Protein AF-0000000084520644 (afdb_homodimer)

Organism: Aneurinibacillus migulanus (NCBI:txid47500)

Nearest PDB structures (foldseek):
  2xi8-assembly1_A  TM=9.518E-01  e=5.471E-02  Enterococcus faecalis
  2xj3-assembly1_A  TM=9.508E-01  e=7.937E-02  Enterococcus faecalis
  3omt-assembly1_B  TM=8.239E-01  e=6.193E-02  Cytophaga hutchinsonii ATCC 33406
  3bs3-assembly1_A-2  TM=8.514E-01  e=8.445E-02  Bacteroides fragilis NCTC 9343
  2xj3-assembly1_B  TM=9.145E-01  e=3.515E-01  Enterococcus faecalis

Radius of gyration: 23.04 Å; Cα contacts (8 Å, |Δi|>4): 247; chains: 2; bounding box: 56×56×57 Å

pLDDT: mean 87.94, std 14.17, range [23.36, 98.38]

InterPro domains:
  IPR001387 Cro/C1-type, helix-turn-helix domain [PS50943] (25-67)
  IPR010982 Lambda repressor-like, DNA-binding domain superfamily [G3DSA:1.10.260.40] (12-123)
  IPR010982 Lambda repressor-like, DNA-binding domain superfamily [SSF47413] (13-70)

Secondary structure (DSSP, 8-state):
--------PPBHHHHHHHHTT--HHHHHHHHT--HHHHHHHHTTSSPPPHHHHHHHHHHHT--HHHHB-TTSPBPB--HHHHHHHHHHHHHHHHHTT-S--HHHHHHHHHHHHHHHHHHHHHHHHHHHTT--HHHHHHHHHHHHHHHHHHHHHHH-/--------PPBHHHHHHHHTT--HHHHHHHHT--HHHHHHHHTTSSPPPHHHHHHHHHHHT--HHHHB-TTSPBPB--HHHHHHHHHHHHHHHHHTT-S--HHHHHHHHHHHHHHHHHHHHHHHHHHHTT--HHHHHHHHHHHHHHHHHHHHHHH-

Foldseek 3Di:
DPCPVPPPFWFPLRVLCVVVVHDLCRVCVVLVHDSVRSVCLRVQVDADDPVVLVVVCVVSVHDSPLAADPRRRGGGDDLLSVLVSVLVVLVVVVVVPDPDNVVSVVVNVVSVVVNVVVVVVVVVVVVCVVVDPVVVVVVVVVVVVVVVVVVVVVVD/DPCPVPPPFWFPLRVLCVVVVHDLCRVCVVLVHDSVRSVCLRVQVDADDPVVLVVVCVVSVHDSPLAADPRRRGGGDDLLSVLVSVLVVLVVVVVVPDPDNVVSVVVNVVSVVVNVVVVVVVVVVVVCVVVDPVVVVVVVVVVVVVVVVVVVVVVD

Sequence (312 aa):
MSDQNILNSKTTLEYLVLVNERSYSAIGRELNITPQQFSDWIKKRRPIPQERLKTLSDYFDIDESYLVDENNFTKNLDPINKIDIQMLLIKKKINEGVEETEPYLEHIQKLQKEKAKQIRIGRLASILHHDDEEIDRGIDLFLTEMEQLIRGKRNDMSDQNILNSKTTLEYLVLVNERSYSAIGRELNITPQQFSDWIKKRRPIPQERLKTLSDYFDIDESYLVDENNFTKNLDPINKIDIQMLLIKKKINEGVEETEPYLEHIQKLQKEKAKQIRIGRLASILHHDDEEIDRGIDLFLTEMEQLIRGKRND

Solvent-accessible surface area (backbone atoms only — not comparable to full-atom values): 17550 Å² total; per-residue (Å²): 134,84,79,74,75,66,75,63,64,56,25,30,55,48,48,54,38,56,75,65,74,45,51,69,59,56,50,15,64,73,68,76,39,52,50,66,57,52,50,30,30,54,69,56,72,39,59,53,51,70,73,54,42,53,53,48,20,63,72,71,68,46,62,56,77,69,36,29,48,99,75,28,27,52,23,69,55,42,75,60,59,49,46,51,52,52,44,54,53,50,53,51,47,49,72,75,62,51,89,70,51,61,68,54,54,51,48,44,50,52,45,49,54,51,41,52,49,50,50,53,51,50,50,51,53,58,59,58,67,68,69,47,68,67,59,51,52,52,48,52,53,50,52,52,52,51,53,51,52,53,54,52,59,71,76,100,133,86,76,75,74,66,74,63,63,58,25,30,54,48,48,53,38,56,76,64,72,44,53,70,60,55,50,14,64,74,67,75,39,54,53,66,58,51,50,31,32,54,68,56,73,39,59,53,50,71,73,54,43,52,53,48,21,62,72,70,67,46,62,56,77,69,37,31,47,98,75,30,27,53,23,69,54,42,75,60,58,49,47,52,52,52,43,52,54,51,51,50,48,50,73,73,64,51,90,71,51,62,68,55,52,50,50,43,49,53,45,50,53,50,42,52,50,50,49,54,51,50,52,50,53,59,58,57,68,68,68,46,66,68,57,50,51,52,48,52,53,49,51,52,52,52,55,50,53,54,55,52,59,71,74,100

Structure (mmCIF, N/CA/C/O backbone):
data_AF-0000000084520644-model_v1
#
loop_
_entity.id
_entity.type
_entity.pdbx_description
1 polymer 'HTH cro/C1-type domain-containing protein'
#
loop_
_atom_site.group_PDB
_atom_site.id
_atom_site.type_symbol
_atom_site.label_atom_id
_atom_site.label_alt_id
_atom_site.label_comp_id
_atom_site.label_asym_id
_atom_site.label_entity_id
_atom_site.label_seq_id
_atom_site.pdbx_PDB_ins_code
_atom_site.Cartn_x
_atom_site.Cartn_y
_atom_site.Cartn_z
_atom_site.occupancy
_atom_site.B_iso_or_equiv
_atom_site.auth_seq_id
_atom_site.auth_comp_id
_atom_site.auth_asym_id
_atom_site.auth_atom_id
_atom_site.pdbx_PDB_model_num
ATOM 1 N N . MET A 1 1 ? 10.914 -0.127 -23.75 1 23.36 1 MET A N 1
ATOM 2 C CA . MET A 1 1 ? 10.117 0.857 -23.016 1 23.36 1 MET A CA 1
ATOM 3 C C . MET A 1 1 ? 9.438 0.222 -21.812 1 23.36 1 MET A C 1
ATOM 5 O O . MET A 1 1 ? 8.523 -0.588 -21.969 1 23.36 1 MET A O 1
ATOM 9 N N . SER A 1 2 ? 10.219 -0.442 -20.781 1 28.02 2 SER A N 1
ATOM 10 C CA . SER A 1 2 ? 10.047 -1.373 -19.672 1 28.02 2 SER A CA 1
ATOM 11 C C . SER A 1 2 ? 8.906 -0.938 -18.766 1 28.02 2 SER A C 1
ATOM 13 O O . SER A 1 2 ? 8.812 0.233 -18.391 1 28.02 2 SER A O 1
ATOM 15 N N . ASP A 1 3 ? 7.719 -1.587 -18.875 1 28.25 3 ASP A N 1
ATOM 16 C CA . ASP A 1 3 ? 6.332 -1.649 -18.438 1 28.25 3 ASP A CA 1
ATOM 17 C C . ASP A 1 3 ? 6.238 -1.535 -16.906 1 28.25 3 ASP A C 1
ATOM 19 O O . ASP A 1 3 ? 6.188 -2.547 -16.203 1 28.25 3 ASP A O 1
ATOM 23 N N . GLN A 1 4 ? 7.223 -0.799 -16.312 1 31.14 4 GLN A N 1
ATOM 24 C CA . GLN A 1 4 ? 7.078 -0.516 -14.883 1 31.14 4 GLN A CA 1
ATOM 25 C C . GLN A 1 4 ? 5.652 -0.088 -14.547 1 31.14 4 GLN A C 1
ATOM 27 O O . GLN A 1 4 ? 5.262 1.054 -14.805 1 31.14 4 GLN A O 1
ATOM 32 N N . ASN A 1 5 ? 4.609 -0.766 -14.984 1 33.56 5 ASN A N 1
ATOM 33 C CA . ASN A 1 5 ? 3.176 -0.688 -14.719 1 33.56 5 ASN A CA 1
ATOM 34 C C . ASN A 1 5 ? 2.895 -0.351 -13.258 1 33.56 5 ASN A C 1
ATOM 36 O O . ASN A 1 5 ? 2.971 -1.222 -12.391 1 33.56 5 ASN A O 1
ATOM 40 N N . ILE A 1 6 ? 3.449 0.78 -12.766 1 37.56 6 ILE A N 1
ATOM 41 C CA . ILE A 1 6 ? 3.377 1.341 -11.422 1 37.56 6 ILE A CA 1
ATOM 42 C C . ILE A 1 6 ? 1.94 1.269 -10.906 1 37.56 6 ILE A C 1
ATOM 44 O O . ILE A 1 6 ? 1.011 1.719 -11.578 1 37.56 6 ILE A O 1
ATOM 48 N N . LEU A 1 7 ? 1.61 0.297 -10.219 1 45.34 7 LEU A N 1
ATOM 49 C CA . LEU A 1 7 ? 0.399 0.238 -9.406 1 45.34 7 LEU A CA 1
ATOM 50 C C . LEU A 1 7 ? -0.012 1.632 -8.945 1 45.34 7 LEU A C 1
ATOM 52 O O . LEU A 1 7 ? 0.798 2.363 -8.375 1 45.34 7 LEU A O 1
ATOM 56 N N . ASN A 1 8 ? -0.917 2.279 -9.672 1 54.09 8 ASN A N 1
ATOM 57 C CA . ASN A 1 8 ? -1.343 3.67 -9.57 1 54.09 8 ASN A CA 1
ATOM 58 C C . ASN A 1 8 ? -1.593 4.07 -8.117 1 54.09 8 ASN A C 1
ATOM 60 O O . ASN A 1 8 ? -2.613 3.701 -7.535 1 54.09 8 ASN A O 1
ATOM 64 N N . SER A 1 9 ? -0.552 4.047 -7.324 1 70.25 9 SER A N 1
ATOM 65 C CA . SER A 1 9 ? -0.691 4.668 -6.012 1 70.25 9 SER A CA 1
ATOM 66 C C . SER A 1 9 ? -0.946 6.164 -6.133 1 70.25 9 SER A C 1
ATOM 68 O O . SER A 1 9 ? -0.54 6.793 -7.113 1 70.25 9 SER A O 1
ATOM 70 N N . LYS A 1 10 ? -1.808 6.609 -5.402 1 84.19 10 LYS A N 1
ATOM 71 C CA . LYS A 1 10 ? -2.105 8.039 -5.383 1 84.19 10 LYS A CA 1
ATOM 72 C C . LYS A 1 10 ? -0.863 8.859 -5.039 1 84.19 10 LYS A C 1
ATOM 74 O O . LYS A 1 10 ? -0.002 8.398 -4.285 1 84.19 10 LYS A O 1
ATOM 79 N N . THR A 1 11 ? -0.792 9.977 -5.703 1 91.88 11 THR A N 1
ATOM 80 C CA . THR A 1 11 ? 0.286 10.898 -5.375 1 91.88 11 THR A CA 1
ATOM 81 C C . THR A 1 11 ? -0.126 11.828 -4.234 1 91.88 11 THR A C 1
ATOM 83 O O . THR A 1 11 ? -1.312 11.938 -3.916 1 91.88 11 THR A O 1
ATOM 86 N N . THR A 1 12 ? 0.844 12.406 -3.643 1 93.12 12 THR A N 1
ATOM 87 C CA . THR A 1 12 ? 0.575 13.359 -2.57 1 93.12 12 THR A CA 1
ATOM 88 C C . THR A 1 12 ? -0.27 14.523 -3.078 1 93.12 12 THR A C 1
ATOM 90 O O . THR A 1 12 ? -1.212 14.945 -2.408 1 93.12 12 THR A O 1
ATOM 93 N N . LEU A 1 13 ? 0.071 14.961 -4.242 1 91.62 13 LEU A N 1
ATOM 94 C CA . LEU A 1 13 ? -0.672 16.078 -4.812 1 91.62 13 LEU A CA 1
ATOM 95 C C . LEU A 1 13 ? -2.123 15.695 -5.074 1 91.62 13 LEU A C 1
ATOM 97 O O . LEU A 1 13 ? -3.039 16.469 -4.801 1 91.62 13 LEU A O 1
ATOM 101 N N . GLU A 1 14 ? -2.305 14.578 -5.535 1 89.69 14 GLU A N 1
ATOM 102 C CA . GLU A 1 14 ? -3.654 14.07 -5.762 1 89.69 14 GLU A CA 1
ATOM 103 C C . GLU A 1 14 ? -4.445 14.008 -4.457 1 89.69 14 GLU A C 1
ATOM 105 O O . GLU A 1 14 ? -5.617 14.391 -4.414 1 89.69 14 GLU A O 1
ATOM 110 N N . TYR A 1 15 ? -3.828 13.516 -3.52 1 90.88 15 TYR A N 1
ATOM 111 C CA . TYR A 1 15 ? -4.449 13.406 -2.205 1 90.88 15 TYR A CA 1
ATOM 112 C C . TYR A 1 15 ? -4.855 14.781 -1.675 1 90.88 15 TYR A C 1
ATOM 114 O O . TYR A 1 15 ? -5.961 14.945 -1.154 1 90.88 15 TYR A O 1
ATOM 122 N N . LEU A 1 16 ? -4 15.695 -1.801 1 89.75 16 LEU A N 1
ATOM 123 C CA . LEU A 1 16 ? -4.262 17.047 -1.321 1 89.75 16 LEU A CA 1
ATOM 124 C C . LEU A 1 16 ? -5.457 17.656 -2.043 1 89.75 16 LEU A C 1
ATOM 126 O O . LEU A 1 16 ? -6.266 18.359 -1.431 1 89.75 16 LEU A O 1
ATOM 130 N N . VAL A 1 17 ? -5.559 17.391 -3.299 1 86.25 17 VAL A N 1
ATOM 131 C CA . VAL A 1 17 ? -6.68 17.906 -4.082 1 86.25 17 VAL A CA 1
ATOM 132 C C . VAL A 1 17 ? -7.98 17.281 -3.586 1 86.25 17 VAL A C 1
ATOM 134 O O . VAL A 1 17 ? -8.969 17.984 -3.369 1 86.25 17 VAL A O 1
ATOM 137 N N . LEU A 1 18 ? -7.902 16.062 -3.324 1 84.31 18 LEU A N 1
ATOM 138 C CA . LEU A 1 18 ? -9.086 15.32 -2.902 1 84.31 18 LEU A CA 1
ATOM 139 C C . LEU A 1 18 ? -9.555 15.789 -1.528 1 84.31 18 LEU A C 1
ATOM 141 O O . LEU A 1 18 ? -10.758 15.992 -1.314 1 84.31 18 LEU A O 1
ATOM 145 N N . VAL A 1 19 ? -8.695 15.922 -0.625 1 84.69 19 VAL A N 1
ATOM 146 C CA . VAL A 1 19 ? -9.047 16.25 0.752 1 84.69 19 VAL A CA 1
ATOM 147 C C . VAL A 1 19 ? -9.547 17.688 0.83 1 84.69 19 VAL A C 1
ATOM 149 O O . VAL A 1 19 ? -10.281 18.047 1.748 1 84.69 19 VAL A O 1
ATOM 152 N N . ASN A 1 20 ? -9.125 18.516 -0.031 1 78.44 20 ASN A N 1
ATOM 153 C CA . ASN A 1 20 ? -9.57 19.906 -0.04 1 78.44 20 ASN A CA 1
ATOM 154 C C . ASN A 1 20 ? -10.875 20.078 -0.819 1 78.44 20 ASN A C 1
ATOM 156 O O . ASN A 1 20 ? -11.375 21.188 -0.968 1 78.44 20 ASN A O 1
ATOM 160 N N . GLU A 1 21 ? -11.406 18.953 -1.232 1 72.19 21 GLU A N 1
ATOM 161 C CA . GLU A 1 21 ? -12.695 18.906 -1.921 1 72.19 21 GLU A CA 1
ATOM 162 C C . GLU A 1 21 ? -12.711 19.859 -3.111 1 72.19 21 GLU A C 1
ATOM 164 O O . GLU A 1 21 ? -13.68 20.609 -3.303 1 72.19 21 GLU A O 1
ATOM 169 N N . ARG A 1 22 ? -11.641 20.094 -3.688 1 71.75 22 ARG A N 1
ATOM 170 C CA . ARG A 1 22 ? -11.562 20.938 -4.875 1 71.75 22 ARG A CA 1
ATOM 171 C C . ARG A 1 22 ? -11.25 20.109 -6.117 1 71.75 22 ARG A C 1
ATOM 173 O O . ARG A 1 22 ? -10.703 19 -6.016 1 71.75 22 ARG A O 1
ATOM 180 N N . SER A 1 23 ? -11.82 20.562 -7.199 1 71.94 23 SER A N 1
ATOM 181 C CA . SER A 1 23 ? -11.477 19.938 -8.469 1 71.94 23 SER A CA 1
ATOM 182 C C . SER A 1 23 ? -10.125 20.406 -8.977 1 71.94 23 SER A C 1
ATOM 184 O O . SER A 1 23 ? -9.609 21.438 -8.539 1 71.94 23 SER A O 1
ATOM 186 N N . TYR A 1 24 ? -9.492 19.531 -9.789 1 71.88 24 TYR A N 1
ATOM 187 C CA . TYR A 1 24 ? -8.258 19.922 -10.469 1 71.88 24 TYR A CA 1
ATOM 188 C C . TYR A 1 24 ? -8.398 21.281 -11.125 1 71.88 24 TYR A C 1
ATOM 190 O O . TYR A 1 24 ? -7.52 22.141 -10.984 1 71.88 24 TYR A O 1
ATOM 198 N N . SER A 1 25 ? -9.523 21.406 -11.773 1 75.5 25 SER A N 1
ATOM 199 C CA . SER A 1 25 ? -9.781 22.625 -12.531 1 75.5 25 SER A CA 1
ATOM 200 C C . SER A 1 25 ? -9.922 23.828 -11.602 1 75.5 25 SER A C 1
ATOM 202 O O . SER A 1 25 ? -9.43 24.922 -11.906 1 75.5 25 SER A O 1
ATOM 204 N N . ALA A 1 26 ? -10.508 23.641 -10.516 1 80.5 26 ALA A N 1
ATOM 205 C CA . ALA A 1 26 ? -10.727 24.734 -9.562 1 80.5 26 ALA A CA 1
ATOM 206 C C . ALA A 1 26 ? -9.398 25.219 -8.984 1 80.5 26 ALA A C 1
ATOM 208 O O . ALA A 1 26 ? -9.164 26.422 -8.883 1 80.5 26 ALA A O 1
ATOM 209 N N . ILE A 1 27 ? -8.594 24.312 -8.711 1 79.62 27 ILE A N 1
ATOM 210 C CA . ILE A 1 27 ? -7.297 24.656 -8.133 1 79.62 27 ILE A CA 1
ATOM 211 C C . ILE A 1 27 ? -6.434 25.344 -9.188 1 79.62 27 ILE A C 1
ATOM 213 O O . ILE A 1 27 ? -5.758 26.344 -8.891 1 79.62 27 ILE A O 1
ATOM 217 N N . GLY A 1 28 ? -6.52 24.766 -10.336 1 77.75 28 GLY A N 1
ATOM 218 C CA . GLY A 1 28 ? -5.781 25.375 -11.43 1 77.75 28 GLY A CA 1
ATOM 219 C C . GLY A 1 28 ? -6.129 26.844 -11.641 1 77.75 28 GLY A C 1
ATOM 220 O O . GLY A 1 28 ? -5.242 27.688 -11.789 1 77.75 28 GLY A O 1
ATOM 221 N N . ARG A 1 29 ? -7.371 27.188 -11.633 1 80.5 29 ARG A N 1
ATOM 222 C CA . ARG A 1 29 ? -7.844 28.547 -11.844 1 80.5 29 ARG A CA 1
ATOM 223 C C . ARG A 1 29 ? -7.391 29.469 -10.711 1 80.5 29 ARG A C 1
ATOM 225 O O . ARG A 1 29 ? -6.93 30.578 -10.961 1 80.5 29 ARG A O 1
ATOM 232 N N . GLU A 1 30 ? -7.422 28.906 -9.594 1 82.25 30 GLU A N 1
ATOM 233 C CA . GLU A 1 30 ? -7.078 29.703 -8.422 1 82.25 30 GLU A CA 1
ATOM 234 C C . GLU A 1 30 ? -5.586 30.031 -8.391 1 82.25 30 GLU A C 1
ATOM 236 O O . GLU A 1 30 ? -5.188 31.125 -7.973 1 82.25 30 GLU A O 1
ATOM 241 N N . LEU A 1 31 ? -4.812 29.125 -8.898 1 85.5 31 LEU A N 1
ATOM 242 C CA . LEU A 1 31 ? -3.365 29.281 -8.812 1 85.5 31 LEU A CA 1
ATOM 243 C C . LEU A 1 31 ? -2.779 29.703 -10.156 1 85.5 31 LEU A C 1
ATOM 245 O O . LEU A 1 31 ? -1.564 29.859 -10.289 1 85.5 31 LEU A O 1
ATOM 249 N N . ASN A 1 32 ? -3.6 29.922 -11.133 1 87.19 32 ASN A N 1
ATOM 250 C CA . ASN A 1 32 ? -3.174 30.297 -12.477 1 87.19 32 ASN A CA 1
ATOM 251 C C . ASN A 1 32 ? -2.299 29.219 -13.102 1 87.19 32 ASN A C 1
ATOM 253 O O . ASN A 1 32 ? -1.228 29.516 -13.641 1 87.19 32 ASN A O 1
ATOM 257 N N . ILE A 1 33 ? -2.725 28.031 -12.828 1 86.62 33 ILE A N 1
ATOM 258 C CA . ILE A 1 33 ? -2.113 26.828 -13.406 1 86.62 33 ILE A CA 1
ATOM 259 C C . ILE A 1 33 ? -3.111 26.141 -14.336 1 86.62 33 ILE A C 1
ATOM 261 O O . ILE A 1 33 ? -4.293 26.016 -14.008 1 86.62 33 ILE A O 1
ATOM 265 N N . THR A 1 34 ? -2.631 25.812 -15.531 1 86.81 34 THR A N 1
ATOM 266 C CA . THR A 1 34 ? -3.533 25.125 -16.453 1 86.81 34 THR A CA 1
ATOM 267 C C . THR A 1 34 ? -3.855 23.719 -15.961 1 86.81 34 THR A C 1
ATOM 269 O O . THR A 1 34 ? -3.004 23.062 -15.359 1 86.81 34 THR A O 1
ATOM 272 N N . PRO A 1 35 ? -5.051 23.328 -16.234 1 84.69 35 PRO A N 1
ATOM 273 C CA . PRO A 1 35 ? -5.426 21.969 -15.867 1 84.69 35 PRO A CA 1
ATOM 274 C C . PRO A 1 35 ? -4.469 20.922 -16.438 1 84.69 35 PRO A C 1
ATOM 276 O O . PRO A 1 35 ? -4.176 19.922 -15.766 1 84.69 35 PRO A O 1
ATOM 279 N N . GLN A 1 36 ? -3.979 21.156 -17.562 1 88.62 36 GLN A N 1
ATOM 280 C CA . GLN A 1 36 ? -3.047 20.203 -18.172 1 88.62 36 GLN A CA 1
ATOM 281 C C . GLN A 1 36 ? -1.748 20.125 -17.375 1 88.62 36 GLN A C 1
ATOM 283 O O . GLN A 1 36 ? -1.239 19.031 -17.125 1 88.62 36 GLN A O 1
ATOM 288 N N . GLN A 1 37 ? -1.247 21.219 -16.984 1 89.88 37 GLN A N 1
ATOM 289 C CA . GLN A 1 37 ? -0.015 21.25 -16.203 1 89.88 37 GLN A CA 1
ATOM 290 C C . GLN A 1 37 ? -0.192 20.531 -14.867 1 89.88 37 GLN A C 1
ATOM 292 O O . GLN A 1 37 ? 0.661 19.734 -14.469 1 89.88 37 GLN A O 1
ATOM 297 N N . PHE A 1 38 ? -1.284 20.891 -14.336 1 89.06 38 PHE A N 1
ATOM 298 C CA . PHE A 1 38 ? -1.57 20.281 -13.039 1 89.06 38 PHE A CA 1
ATOM 299 C C . PHE A 1 38 ? -1.71 18.781 -13.164 1 89.06 38 PHE A C 1
ATOM 301 O O . PHE A 1 38 ? -1.191 18.031 -12.336 1 89.06 38 PHE A O 1
ATOM 308 N N . SER A 1 39 ? -2.424 18.391 -14.141 1 88.06 39 SER A N 1
ATOM 309 C CA . SER A 1 39 ? -2.57 16.969 -14.414 1 88.06 39 SER A CA 1
ATOM 310 C C . SER A 1 39 ? -1.215 16.312 -14.656 1 88.06 39 SER A C 1
ATOM 312 O O . SER A 1 39 ? -0.954 15.211 -14.156 1 88.06 39 SER A O 1
ATOM 314 N N . ASP A 1 40 ? -0.329 16.984 -15.328 1 92.31 40 ASP A N 1
ATOM 315 C CA . ASP A 1 40 ? 1.004 16.453 -15.609 1 92.31 40 ASP A CA 1
ATOM 316 C C . ASP A 1 40 ? 1.807 16.266 -14.328 1 92.31 40 ASP A C 1
ATOM 318 O O . ASP A 1 40 ? 2.586 15.32 -14.203 1 92.31 40 ASP A O 1
ATOM 322 N N . TRP A 1 41 ? 1.655 17.172 -13.414 1 93.19 41 TRP A N 1
ATOM 323 C CA . TRP A 1 41 ? 2.363 17.062 -12.148 1 93.19 41 TRP A CA 1
ATOM 324 C C . TRP A 1 41 ? 1.858 15.875 -11.344 1 93.19 41 TRP A C 1
ATOM 326 O O . TRP A 1 41 ? 2.654 15.086 -10.82 1 93.19 41 TRP A O 1
ATOM 336 N N . ILE A 1 42 ? 0.515 15.734 -11.328 1 89.94 42 ILE A N 1
ATOM 337 C CA . ILE A 1 42 ? -0.138 14.688 -10.547 1 89.94 42 ILE A CA 1
ATOM 338 C C . ILE A 1 42 ? 0.242 13.312 -11.102 1 89.94 42 ILE A C 1
ATOM 340 O O . ILE A 1 42 ? 0.496 12.383 -10.336 1 89.94 42 ILE A O 1
ATOM 344 N N . LYS A 1 43 ? 0.364 13.258 -12.352 1 89.88 43 LYS A N 1
ATOM 345 C CA . LYS A 1 43 ? 0.67 11.992 -13.023 1 89.88 43 LYS A CA 1
ATOM 346 C C . LYS A 1 43 ? 2.178 11.789 -13.148 1 89.88 43 LYS A C 1
ATOM 348 O O . LYS A 1 43 ? 2.629 10.852 -13.812 1 89.88 43 LYS A O 1
ATOM 353 N N . LYS A 1 44 ? 2.918 12.625 -12.648 1 93.44 44 LYS A N 1
ATOM 354 C CA . LYS A 1 44 ? 4.375 12.57 -12.609 1 93.44 44 LYS A CA 1
ATOM 355 C C . LYS A 1 44 ? 4.969 12.602 -14.016 1 93.44 44 LYS A C 1
ATOM 357 O O . LYS A 1 44 ? 5.945 11.914 -14.297 1 93.44 44 LYS A O 1
ATOM 362 N N . ARG A 1 45 ? 4.371 13.289 -14.859 1 94.31 45 ARG A N 1
ATOM 363 C CA . ARG A 1 45 ? 4.875 13.438 -16.219 1 94.31 45 ARG A CA 1
ATOM 364 C C . ARG A 1 45 ? 5.945 14.523 -16.297 1 94.31 45 ARG A C 1
ATOM 366 O O . ARG A 1 45 ? 6.812 14.492 -17.172 1 94.31 45 ARG A O 1
ATOM 373 N N . ARG A 1 46 ? 5.883 15.508 -15.406 1 94.06 46 ARG A N 1
ATOM 374 C CA . ARG A 1 46 ? 6.848 16.594 -15.32 1 94.06 46 ARG A CA 1
ATOM 375 C C . ARG A 1 46 ? 7.129 16.969 -13.867 1 94.06 46 ARG A C 1
ATOM 377 O O . ARG A 1 46 ? 6.262 16.828 -13.008 1 94.06 46 ARG A O 1
ATOM 384 N N . PRO A 1 47 ? 8.32 17.453 -13.688 1 96.44 47 PRO A N 1
ATOM 385 C CA . PRO A 1 47 ? 8.586 17.984 -12.344 1 96.44 47 PRO A CA 1
ATOM 386 C C . PRO A 1 47 ? 7.863 19.297 -12.078 1 96.44 47 PRO A C 1
ATOM 388 O O . PRO A 1 47 ? 7.488 20 -13.016 1 96.44 47 PRO A O 1
ATOM 391 N N . ILE A 1 48 ? 7.699 19.578 -10.852 1 96.12 48 ILE A N 1
ATOM 392 C CA . ILE A 1 48 ? 7.07 20.844 -10.453 1 96.12 48 ILE A CA 1
ATOM 393 C C . ILE A 1 48 ? 8.141 21.922 -10.305 1 96.12 48 ILE A C 1
ATOM 395 O O . ILE A 1 48 ? 9.07 21.781 -9.508 1 96.12 48 ILE A O 1
ATOM 399 N N . PRO A 1 49 ? 7.977 22.969 -11.008 1 94.81 49 PRO A N 1
ATOM 400 C CA . PRO A 1 49 ? 8.945 24.047 -10.883 1 94.81 49 PRO A CA 1
ATOM 401 C C . PRO A 1 49 ? 8.969 24.672 -9.484 1 94.81 49 PRO A C 1
ATOM 403 O O . PRO A 1 49 ? 7.93 24.75 -8.828 1 94.81 49 PRO A O 1
ATOM 406 N N . GLN A 1 50 ? 10.125 25.188 -9.156 1 93.56 50 GLN A N 1
ATOM 407 C CA . GLN A 1 50 ? 10.336 25.688 -7.797 1 93.56 50 GLN A CA 1
ATOM 408 C C . GLN A 1 50 ? 9.336 26.797 -7.449 1 93.56 50 GLN A C 1
ATOM 410 O O . GLN A 1 50 ? 8.812 26.828 -6.336 1 93.56 50 GLN A O 1
ATOM 415 N N . GLU A 1 51 ? 9.078 27.688 -8.352 1 91.94 51 GLU A N 1
ATOM 416 C CA . GLU A 1 51 ? 8.133 28.781 -8.109 1 91.94 51 GLU A CA 1
ATOM 417 C C . GLU A 1 51 ? 6.734 28.234 -7.828 1 91.94 51 GLU A C 1
ATOM 419 O O . GLU A 1 51 ? 6.027 28.75 -6.957 1 91.94 51 GLU A O 1
ATOM 424 N N . ARG A 1 52 ? 6.406 27.234 -8.5 1 93.06 52 ARG A N 1
ATOM 425 C CA . ARG A 1 52 ? 5.086 26.641 -8.336 1 93.06 52 ARG A CA 1
ATOM 426 C C . ARG A 1 52 ? 5.008 25.812 -7.047 1 93.06 52 ARG A C 1
ATOM 428 O O . ARG A 1 52 ? 3.949 25.734 -6.418 1 93.06 52 ARG A O 1
ATOM 435 N N . LEU A 1 53 ? 6.09 25.25 -6.68 1 93.56 53 LEU A N 1
ATOM 436 C CA . LEU A 1 53 ? 6.141 24.5 -5.43 1 93.56 53 LEU A CA 1
ATOM 437 C C . LEU A 1 53 ? 5.801 25.406 -4.242 1 93.56 53 LEU A C 1
ATOM 439 O O . LEU A 1 53 ? 5.047 25 -3.354 1 93.56 53 LEU A O 1
ATOM 443 N N . LYS A 1 54 ? 6.375 26.562 -4.309 1 92.12 54 LYS A N 1
ATOM 444 C CA . LYS A 1 54 ? 6.082 27.516 -3.244 1 92.12 54 LYS A CA 1
ATOM 445 C C . LYS A 1 54 ? 4.598 27.875 -3.215 1 92.12 54 LYS A C 1
ATOM 447 O O . LYS A 1 54 ? 3.984 27.906 -2.146 1 92.12 54 LYS A O 1
ATOM 452 N N . THR A 1 55 ? 4.07 28.125 -4.367 1 91.56 55 THR A N 1
ATOM 453 C CA . THR A 1 55 ? 2.658 28.469 -4.488 1 91.56 55 THR A CA 1
ATOM 454 C C . THR A 1 55 ? 1.778 27.359 -3.934 1 91.56 55 THR A C 1
ATOM 456 O O . THR A 1 55 ? 0.837 27.609 -3.182 1 91.56 55 THR A O 1
ATOM 459 N N . LEU A 1 56 ? 2.127 26.125 -4.234 1 91.25 56 LEU A N 1
ATOM 460 C CA . LEU A 1 56 ? 1.354 24.969 -3.783 1 91.25 56 LEU A CA 1
ATOM 461 C C . LEU A 1 56 ? 1.482 24.797 -2.275 1 91.25 56 LEU A C 1
ATOM 463 O O . LEU A 1 56 ? 0.494 24.516 -1.592 1 91.25 56 LEU A O 1
ATOM 467 N N . SER A 1 57 ? 2.697 24.906 -1.849 1 91.75 57 SER A N 1
ATOM 468 C CA . SER A 1 57 ? 2.965 24.797 -0.418 1 91.75 57 SER A CA 1
ATOM 469 C C . SER A 1 57 ? 2.143 25.812 0.376 1 91.75 57 SER A C 1
ATOM 471 O O . SER A 1 57 ? 1.526 25.453 1.386 1 91.75 57 SER A O 1
ATOM 473 N N . ASP A 1 58 ? 2.072 27 -0.111 1 89.38 58 ASP A N 1
ATOM 474 C CA . ASP A 1 58 ? 1.297 28.062 0.534 1 89.38 58 ASP A CA 1
ATOM 475 C C . ASP A 1 58 ? -0.199 27.766 0.457 1 89.38 58 ASP A C 1
ATOM 477 O O . ASP A 1 58 ? -0.925 27.953 1.436 1 89.38 58 ASP A O 1
ATOM 481 N N . TYR A 1 59 ? -0.581 27.328 -0.618 1 88 59 TYR A N 1
ATOM 482 C CA . TYR A 1 59 ? -1.998 27.062 -0.847 1 88 59 TYR A CA 1
ATOM 483 C C . TYR A 1 59 ? -2.504 25.953 0.061 1 88 59 TYR A C 1
ATOM 485 O O . TYR A 1 59 ? -3.551 26.094 0.697 1 88 59 TYR A O 1
ATOM 493 N N . PHE A 1 60 ? -1.756 24.906 0.12 1 88.31 60 PHE A N 1
ATOM 494 C CA . PHE A 1 60 ? -2.199 23.75 0.889 1 88.31 60 PHE A CA 1
ATOM 495 C C . PHE A 1 60 ? -1.723 23.828 2.332 1 88.31 60 PHE A C 1
ATOM 497 O O . PHE A 1 60 ? -2.104 23.016 3.172 1 88.31 60 PHE A O 1
ATOM 504 N N . ASP A 1 61 ? -0.793 24.75 2.553 1 87.75 61 ASP A N 1
ATOM 505 C CA . ASP A 1 61 ? -0.235 24.984 3.879 1 87.75 61 ASP A CA 1
ATOM 506 C C . ASP A 1 61 ? 0.534 23.766 4.379 1 87.75 61 ASP A C 1
ATOM 508 O O . ASP A 1 61 ? 0.288 23.281 5.488 1 87.75 61 ASP A O 1
ATOM 512 N N . ILE A 1 62 ? 1.337 23.297 3.516 1 90 62 ILE A N 1
ATOM 513 C CA . ILE A 1 62 ? 2.223 22.188 3.865 1 90 62 ILE A CA 1
ATOM 514 C C . ILE A 1 62 ? 3.641 22.484 3.385 1 90 62 ILE A C 1
ATOM 516 O O . ILE A 1 62 ? 3.836 23.312 2.49 1 90 62 ILE A O 1
ATOM 520 N N . ASP A 1 63 ? 4.582 21.828 4.004 1 91 63 ASP A N 1
ATOM 521 C CA . ASP A 1 63 ? 5.969 21.969 3.576 1 91 63 ASP A CA 1
ATOM 522 C C . ASP A 1 63 ? 6.207 21.297 2.229 1 91 63 ASP A C 1
ATOM 524 O O . ASP A 1 63 ? 5.637 20.234 1.955 1 91 63 ASP A O 1
ATOM 528 N N . GLU A 1 64 ? 7.035 21.875 1.446 1 93 64 GLU A N 1
ATOM 529 C CA . GLU A 1 64 ? 7.355 21.344 0.125 1 93 64 GLU A CA 1
ATOM 530 C C . GLU A 1 64 ? 7.898 19.922 0.22 1 93 64 GLU A C 1
ATOM 532 O O . GLU A 1 64 ? 7.746 19.125 -0.712 1 93 64 GLU A O 1
ATOM 537 N N . SER A 1 65 ? 8.492 19.641 1.382 1 91.94 65 SER A N 1
ATOM 538 C CA . SER A 1 65 ? 9.141 18.344 1.556 1 91.94 65 SER A CA 1
ATOM 539 C C . SER A 1 65 ? 8.109 17.203 1.562 1 91.94 65 SER A C 1
ATOM 541 O O . SER A 1 65 ? 8.453 16.047 1.303 1 91.94 65 SER A O 1
ATOM 543 N N . TYR A 1 66 ? 6.895 17.531 1.815 1 91.38 66 TYR A N 1
ATOM 544 C CA . TYR A 1 66 ? 5.836 16.531 1.774 1 91.38 66 TYR A CA 1
ATOM 545 C C . TYR A 1 66 ? 5.352 16.297 0.347 1 91.38 66 TYR A C 1
ATOM 547 O O . TYR A 1 66 ? 4.77 15.258 0.04 1 91.38 66 TYR A O 1
ATOM 555 N N . LEU A 1 67 ? 5.637 17.25 -0.466 1 93.06 67 LEU A N 1
ATOM 556 C CA . LEU A 1 67 ? 4.988 17.297 -1.771 1 93.06 67 LEU A CA 1
ATOM 557 C C . LEU A 1 67 ? 5.867 16.656 -2.838 1 93.06 67 LEU A C 1
ATOM 559 O O . LEU A 1 67 ? 5.375 15.914 -3.691 1 93.06 67 LEU A O 1
ATOM 563 N N . VAL A 1 68 ? 7.199 16.938 -2.732 1 95.06 68 VAL A N 1
ATOM 564 C CA . VAL A 1 68 ? 8.023 16.547 -3.873 1 95.06 68 VAL A CA 1
ATOM 565 C C . VAL A 1 68 ? 9.25 15.781 -3.387 1 95.06 68 VAL A C 1
ATOM 567 O O . VAL A 1 68 ? 9.625 15.875 -2.217 1 95.06 68 VAL A O 1
ATOM 570 N N . ASP A 1 69 ? 9.797 15.016 -4.32 1 94.31 69 ASP A N 1
ATOM 571 C CA . ASP A 1 69 ? 11.047 14.32 -4.051 1 94.31 69 ASP A CA 1
ATOM 572 C C . ASP A 1 69 ? 12.25 15.172 -4.449 1 94.31 69 ASP A C 1
ATOM 574 O O . ASP A 1 69 ? 12.109 16.375 -4.699 1 94.31 69 ASP A O 1
ATOM 578 N N . GLU A 1 70 ? 13.398 14.547 -4.484 1 93.19 70 GLU A N 1
ATOM 579 C CA . GLU A 1 70 ? 14.633 15.281 -4.746 1 93.19 70 GLU A CA 1
ATOM 580 C C . GLU A 1 70 ? 14.656 15.836 -6.168 1 93.19 70 GLU A C 1
ATOM 582 O O . GLU A 1 70 ? 15.391 16.781 -6.457 1 93.19 70 GLU A O 1
ATOM 587 N N . ASN A 1 71 ? 13.828 15.312 -7.082 1 94.88 71 ASN A N 1
ATOM 588 C CA . ASN A 1 71 ? 13.789 15.75 -8.477 1 94.88 71 ASN A CA 1
ATOM 589 C C . ASN A 1 71 ? 12.57 16.625 -8.75 1 94.88 71 ASN A C 1
ATOM 591 O O . ASN A 1 71 ? 12.227 16.875 -9.906 1 94.88 71 ASN A O 1
ATOM 595 N N . ASN A 1 72 ? 11.836 16.953 -7.703 1 95.75 72 ASN A N 1
ATOM 596 C CA . ASN A 1 72 ? 10.703 17.859 -7.738 1 95.75 72 ASN A CA 1
ATOM 597 C C . ASN A 1 72 ? 9.484 17.219 -8.398 1 95.75 72 ASN A C 1
ATOM 599 O O . ASN A 1 72 ? 8.641 17.922 -8.969 1 95.75 72 ASN A O 1
ATOM 603 N N . PHE A 1 73 ? 9.562 15.945 -8.406 1 96.19 73 PHE A N 1
ATOM 604 C CA . PHE A 1 73 ? 8.328 15.234 -8.75 1 96.19 73 PHE A CA 1
ATOM 605 C C . PHE A 1 73 ? 7.469 15.023 -7.512 1 96.19 73 PHE A C 1
ATOM 607 O O . PHE A 1 73 ? 7.988 14.805 -6.414 1 96.19 73 PHE A O 1
ATOM 614 N N . THR A 1 74 ? 6.199 15.125 -7.766 1 95.44 74 THR A N 1
ATOM 615 C CA . THR A 1 74 ? 5.32 14.859 -6.633 1 95.44 74 THR A CA 1
ATOM 616 C C . THR A 1 74 ? 5.582 13.477 -6.055 1 95.44 74 THR A C 1
ATOM 618 O O . THR A 1 74 ? 5.816 12.516 -6.801 1 95.44 74 THR A O 1
ATOM 621 N N . LYS A 1 75 ? 5.527 13.461 -4.766 1 93.31 75 LYS A N 1
ATOM 622 C CA . LYS A 1 75 ? 5.797 12.195 -4.094 1 93.31 75 LYS A CA 1
ATOM 623 C C . LYS A 1 75 ? 4.59 11.258 -4.18 1 93.31 75 LYS A C 1
ATOM 625 O O . LYS A 1 75 ? 3.447 11.719 -4.23 1 93.31 75 LYS A O 1
ATOM 630 N N . ASN A 1 76 ? 4.891 9.977 -4.137 1 91.06 76 ASN A N 1
ATOM 631 C CA . ASN A 1 76 ? 3.812 9.031 -3.867 1 91.06 76 ASN A CA 1
ATOM 632 C C . ASN A 1 76 ? 3.254 9.203 -2.457 1 91.06 76 ASN A C 1
ATOM 634 O O . ASN A 1 76 ? 3.961 9.664 -1.557 1 91.06 76 ASN A O 1
ATOM 638 N N . LEU A 1 77 ? 2.062 8.883 -2.389 1 90.81 77 LEU A N 1
ATOM 639 C CA . LEU A 1 77 ? 1.445 8.977 -1.07 1 90.81 77 LEU A CA 1
ATOM 640 C C . LEU A 1 77 ? 1.779 7.754 -0.223 1 90.81 77 LEU A C 1
ATOM 642 O O . LEU A 1 77 ? 1.401 6.629 -0.569 1 90.81 77 LEU A O 1
ATOM 646 N N . ASP A 1 78 ? 2.598 7.957 0.755 1 88.56 78 ASP A N 1
ATOM 647 C CA . ASP A 1 78 ? 2.838 6.844 1.668 1 88.56 78 ASP A CA 1
ATOM 648 C C . ASP A 1 78 ? 2.07 7.031 2.975 1 88.56 78 ASP A C 1
ATOM 650 O O . ASP A 1 78 ? 1.544 8.109 3.244 1 88.56 78 ASP A O 1
ATOM 654 N N . PRO A 1 79 ? 1.934 5.922 3.674 1 90.94 79 PRO A N 1
ATOM 655 C CA . PRO A 1 79 ? 1.085 5.957 4.867 1 90.94 79 PRO A CA 1
ATOM 656 C C . PRO A 1 79 ? 1.509 7.031 5.863 1 90.94 79 PRO A C 1
ATOM 658 O O . PRO A 1 79 ? 0.658 7.723 6.434 1 90.94 79 PRO A O 1
ATOM 661 N N . ILE A 1 80 ? 2.771 7.203 6.008 1 93.69 80 ILE A N 1
ATOM 662 C CA . ILE A 1 80 ? 3.26 8.156 6.996 1 93.69 80 ILE A CA 1
ATOM 663 C C . ILE A 1 80 ? 2.975 9.578 6.527 1 93.69 80 ILE A C 1
ATOM 665 O O . ILE A 1 80 ? 2.48 10.406 7.297 1 93.69 80 ILE A O 1
ATOM 669 N N . ASN A 1 81 ? 3.27 9.852 5.309 1 91.81 81 ASN A N 1
ATOM 670 C CA . ASN A 1 81 ? 2.998 11.172 4.754 1 91.81 81 ASN A CA 1
ATOM 671 C C . ASN A 1 81 ? 1.508 11.5 4.785 1 91.81 81 ASN A C 1
ATOM 673 O O . ASN A 1 81 ? 1.122 12.633 5.066 1 91.81 81 ASN A O 1
ATOM 677 N N . LYS A 1 82 ? 0.788 10.547 4.504 1 93.38 82 LYS A N 1
ATOM 678 C CA . LYS A 1 82 ? -0.659 10.727 4.555 1 93.38 82 LYS A CA 1
ATOM 679 C C . LYS A 1 82 ? -1.115 11.125 5.957 1 93.38 82 LYS A C 1
ATOM 681 O O . LYS A 1 82 ? -1.891 12.07 6.117 1 93.38 82 LYS A O 1
ATOM 686 N N . ILE A 1 83 ? -0.619 10.453 6.883 1 95.62 83 ILE A N 1
ATOM 687 C CA . ILE A 1 83 ? -0.986 10.711 8.273 1 95.62 83 ILE A CA 1
ATOM 688 C C . ILE A 1 83 ? -0.532 12.109 8.68 1 95.62 83 ILE A C 1
ATOM 690 O O . ILE A 1 83 ? -1.281 12.852 9.32 1 95.62 83 ILE A O 1
ATOM 694 N N . ASP A 1 84 ? 0.648 12.422 8.281 1 94.25 84 ASP A N 1
ATOM 695 C CA . ASP A 1 84 ? 1.188 13.734 8.602 1 94.25 84 ASP A CA 1
ATOM 696 C C . ASP A 1 84 ? 0.309 14.844 8.031 1 94.25 84 ASP A C 1
ATOM 698 O O . ASP A 1 84 ? -0.007 15.812 8.727 1 94.25 84 ASP A O 1
ATOM 702 N N . ILE A 1 85 ? -0.045 14.695 6.859 1 92.12 85 ILE A N 1
ATOM 703 C CA . ILE A 1 85 ? -0.853 15.703 6.184 1 92.12 85 ILE A CA 1
ATOM 704 C C . ILE A 1 85 ? -2.219 15.812 6.859 1 92.12 85 ILE A C 1
ATOM 706 O O . ILE A 1 85 ? -2.715 16.906 7.098 1 92.12 85 ILE A O 1
ATOM 710 N N . GLN A 1 86 ? -2.785 14.695 7.199 1 93.38 86 GLN A N 1
ATOM 711 C CA . GLN A 1 86 ? -4.07 14.68 7.891 1 93.38 86 GLN A CA 1
ATOM 712 C C . GLN A 1 86 ? -3.99 15.422 9.219 1 93.38 86 GLN A C 1
ATOM 714 O O . GLN A 1 86 ? -4.863 16.234 9.539 1 93.38 86 GLN A O 1
ATOM 719 N N . MET A 1 87 ? -2.967 15.18 9.914 1 94.56 87 MET A N 1
ATOM 720 C CA . MET A 1 87 ? -2.779 15.828 11.211 1 94.56 87 MET A CA 1
ATOM 721 C C . MET A 1 87 ? -2.611 17.344 11.039 1 94.56 87 MET A C 1
ATOM 723 O O . MET A 1 87 ? -3.168 18.125 11.812 1 94.56 87 MET A O 1
ATOM 727 N N . LEU A 1 88 ? -1.852 17.672 10.062 1 91.56 88 LEU A N 1
ATOM 728 C CA . LEU A 1 88 ? -1.641 19.094 9.781 1 91.56 88 LEU A CA 1
ATOM 729 C C . LEU A 1 88 ? -2.961 19.781 9.469 1 91.56 88 LEU A C 1
ATOM 731 O O . LEU A 1 88 ? -3.221 20.891 9.961 1 91.56 88 LEU A O 1
ATOM 735 N N . LEU A 1 89 ? -3.756 19.156 8.719 1 87.44 89 LEU A N 1
ATOM 736 C CA . LEU A 1 89 ? -5.027 19.75 8.312 1 87.44 89 LEU A CA 1
ATOM 737 C C . LEU A 1 89 ? -5.969 19.875 9.5 1 87.44 89 LEU A C 1
ATOM 739 O O . LEU A 1 89 ? -6.664 20.891 9.641 1 87.44 89 LEU A O 1
ATOM 743 N N . ILE A 1 90 ? -5.945 18.938 10.336 1 91.69 90 ILE A N 1
ATOM 744 C CA . ILE A 1 90 ? -6.797 18.969 11.516 1 91.69 90 ILE A CA 1
ATOM 745 C C . ILE A 1 90 ? -6.332 20.078 12.461 1 91.69 90 ILE A C 1
ATOM 747 O O . ILE A 1 90 ? -7.152 20.828 13 1 91.69 90 ILE A O 1
ATOM 751 N N . LYS A 1 91 ? -5.109 20.141 12.617 1 91.88 91 LYS A N 1
ATOM 752 C CA . LYS A 1 91 ? -4.555 21.188 13.477 1 91.88 91 LYS A CA 1
ATOM 753 C C . LYS A 1 91 ? -4.906 22.578 12.945 1 91.88 91 LYS A C 1
ATOM 755 O O . LYS A 1 91 ? -5.207 23.484 13.727 1 91.88 91 LYS A O 1
ATOM 760 N N . LYS A 1 92 ? -4.914 22.75 11.75 1 87.75 92 LYS A N 1
ATOM 761 C CA . LYS A 1 92 ? -5.293 24.031 11.133 1 87.75 92 LYS A CA 1
ATOM 762 C C . LYS A 1 92 ? -6.754 24.359 11.414 1 87.75 92 LYS A C 1
ATOM 764 O O . LYS A 1 92 ? -7.09 25.5 11.711 1 87.75 92 LYS A O 1
ATOM 769 N N . LYS A 1 93 ? -7.539 23.359 11.336 1 86.62 93 LYS A N 1
ATOM 770 C CA . LYS A 1 93 ? -8.953 23.562 11.625 1 86.62 93 LYS A CA 1
ATOM 771 C C . LYS A 1 93 ? -9.164 23.984 13.07 1 86.62 93 LYS A C 1
ATOM 773 O O . LYS A 1 93 ? -10 24.859 13.352 1 86.62 93 LYS A O 1
ATOM 778 N N . ILE A 1 94 ? -8.445 23.469 13.875 1 91.19 94 ILE A N 1
ATOM 779 C CA . ILE A 1 94 ? -8.531 23.812 15.289 1 91.19 94 ILE A CA 1
ATOM 780 C C . ILE A 1 94 ? -8.102 25.25 15.5 1 91.19 94 ILE A C 1
ATOM 782 O O . ILE A 1 94 ? -8.766 26.016 16.219 1 91.19 94 ILE A O 1
ATOM 786 N N . ASN A 1 95 ? -7.07 25.609 14.812 1 89.31 95 ASN A N 1
ATOM 787 C CA . ASN A 1 95 ? -6.539 26.953 14.961 1 89.31 95 ASN A CA 1
ATOM 788 C C . ASN A 1 95 ? -7.488 28 14.383 1 89.31 95 ASN A C 1
ATOM 790 O O . ASN A 1 95 ? -7.516 29.141 14.844 1 89.31 95 ASN A O 1
ATOM 794 N N . GLU A 1 96 ? -8.297 27.594 13.453 1 87.31 96 GLU A N 1
ATOM 795 C CA . GLU A 1 96 ? -9.25 28.516 12.828 1 87.31 96 GLU A CA 1
ATOM 796 C C . GLU A 1 96 ? -10.5 28.688 13.695 1 87.31 96 GLU A C 1
ATOM 798 O O . GLU A 1 96 ? -11.352 29.516 13.398 1 87.31 96 GLU A O 1
ATOM 803 N N . GLY A 1 97 ? -10.602 28.016 14.797 1 83.25 97 GLY A N 1
ATOM 804 C CA . GLY A 1 97 ? -11.625 28.312 15.781 1 83.25 97 GLY A CA 1
ATOM 805 C C . GLY A 1 97 ? -12.82 27.375 15.695 1 83.25 97 GLY A C 1
ATOM 806 O O . GLY A 1 97 ? -13.961 27.828 15.633 1 83.25 97 GLY A O 1
ATOM 807 N N . VAL A 1 98 ? -12.578 26.156 15.781 1 78.38 98 VAL A N 1
ATOM 808 C CA . VAL A 1 98 ? -13.68 25.203 15.82 1 78.38 98 VAL A CA 1
ATOM 809 C C . VAL A 1 98 ? -14.281 25.156 17.219 1 78.38 98 VAL A C 1
ATOM 811 O O . VAL A 1 98 ? -13.578 25.391 18.203 1 78.38 98 VAL A O 1
ATOM 814 N N . GLU A 1 99 ? -15.539 25.047 17.281 1 80.31 99 GLU A N 1
ATOM 815 C CA . GLU A 1 99 ? -16.25 25.094 18.562 1 80.31 99 GLU A CA 1
ATOM 816 C C . GLU A 1 99 ? -15.836 23.953 19.469 1 80.31 99 GLU A C 1
ATOM 818 O O . GLU A 1 99 ? -15.57 24.156 20.656 1 80.31 99 GLU A O 1
ATOM 823 N N . GLU A 1 100 ? -15.836 22.766 18.891 1 88.88 100 GLU A N 1
ATOM 824 C CA . GLU A 1 100 ? -15.477 21.578 19.672 1 88.88 100 GLU A CA 1
ATOM 825 C C . GLU A 1 100 ? -14.148 20.984 19.219 1 88.88 100 GLU A C 1
ATOM 827 O O . GLU A 1 100 ? -14.094 20.281 18.203 1 88.88 100 GLU A O 1
ATOM 832 N N . THR A 1 101 ? -13.148 21.281 20.078 1 92.19 101 THR A N 1
ATOM 833 C CA . THR A 1 101 ? -11.797 20.891 19.688 1 92.19 101 THR A CA 1
ATOM 834 C C . THR A 1 101 ? -11.508 19.453 20.141 1 92.19 101 THR A C 1
ATOM 836 O O . THR A 1 101 ? -10.617 18.797 19.594 1 92.19 101 THR A O 1
ATOM 839 N N . GLU A 1 102 ? -12.289 18.969 21.031 1 93.88 102 GLU A N 1
ATOM 840 C CA . GLU A 1 102 ? -11.969 17.688 21.672 1 93.88 102 GLU A CA 1
ATOM 841 C C . GLU A 1 102 ? -11.992 16.547 20.672 1 93.88 102 GLU A C 1
ATOM 843 O O . GLU A 1 102 ? -11.07 15.727 20.641 1 93.88 102 GLU A O 1
ATOM 848 N N . PRO A 1 103 ? -13.031 16.5 19.875 1 94.62 103 PRO A N 1
ATOM 849 C CA . PRO A 1 103 ? -13.031 15.406 18.891 1 94.62 103 PRO A CA 1
ATOM 850 C C . PRO A 1 103 ? -11.828 15.461 17.953 1 94.62 103 PRO A C 1
ATOM 852 O O . PRO A 1 103 ? -11.312 14.414 17.547 1 94.62 103 PRO A O 1
ATOM 855 N N . TYR A 1 104 ? -11.383 16.594 17.641 1 94.31 104 TYR A N 1
ATOM 856 C CA . TYR A 1 104 ? -10.234 16.766 16.75 1 94.31 104 TYR A CA 1
ATOM 857 C C . TYR A 1 104 ? -8.945 16.344 17.438 1 94.31 104 TYR A C 1
ATOM 859 O O . TYR A 1 104 ? -8.078 15.727 16.828 1 94.31 104 TYR A O 1
ATOM 867 N N . LEU A 1 105 ? -8.891 16.688 18.641 1 95.38 105 LEU A N 1
ATOM 868 C CA . LEU A 1 105 ? -7.707 16.297 19.406 1 95.38 105 LEU A CA 1
ATOM 869 C C . LEU A 1 105 ? -7.625 14.789 19.562 1 95.38 105 LEU A C 1
ATOM 871 O O . LEU A 1 105 ? -6.539 14.211 19.469 1 95.38 105 LEU A O 1
ATOM 875 N N . GLU A 1 106 ? -8.734 14.242 19.734 1 96.75 106 GLU A N 1
ATOM 876 C CA . GLU A 1 106 ? -8.789 12.789 19.828 1 96.75 106 GLU A CA 1
ATOM 877 C C . GLU A 1 106 ? -8.367 12.133 18.516 1 96.75 106 GLU A C 1
ATOM 879 O O . GLU A 1 106 ? -7.656 11.133 18.516 1 96.75 106 GLU A O 1
ATOM 884 N N . HIS A 1 107 ? -8.812 12.711 17.469 1 96.25 107 HIS A N 1
ATOM 885 C CA . HIS A 1 107 ? -8.445 12.195 16.156 1 96.25 107 HIS A CA 1
ATOM 886 C C . HIS A 1 107 ? -6.941 12.312 15.922 1 96.25 107 HIS A C 1
ATOM 888 O O . HIS A 1 107 ? -6.32 11.391 15.391 1 96.25 107 HIS A O 1
ATOM 894 N N . ILE A 1 108 ? -6.391 13.352 16.328 1 96.56 108 ILE A N 1
ATOM 895 C CA . ILE A 1 108 ? -4.953 13.547 16.188 1 96.56 108 ILE A CA 1
ATOM 896 C C . ILE A 1 108 ? -4.199 12.484 16.984 1 96.56 108 ILE A C 1
ATOM 898 O O . ILE A 1 108 ? -3.205 11.93 16.516 1 96.56 108 ILE A O 1
ATOM 902 N N . GLN A 1 109 ? -4.73 12.219 18.109 1 96.88 109 GLN A N 1
ATOM 903 C CA . GLN A 1 109 ? -4.094 11.203 18.938 1 96.88 109 GLN A CA 1
ATOM 904 C C . GLN A 1 109 ? -4.133 9.836 18.266 1 96.88 109 GLN A C 1
ATOM 906 O O . GLN A 1 109 ? -3.145 9.094 18.281 1 96.88 109 GLN A O 1
ATOM 911 N N . LYS A 1 110 ? -5.242 9.57 17.75 1 96.81 110 LYS A N 1
ATOM 912 C CA . LYS A 1 110 ? -5.379 8.305 17.016 1 96.81 110 LYS A CA 1
ATOM 913 C C . LYS A 1 110 ? -4.406 8.234 15.852 1 96.81 110 LYS A C 1
ATOM 915 O O . LYS A 1 110 ? -3.773 7.203 15.617 1 96.81 110 LYS A O 1
ATOM 920 N N . LEU A 1 111 ? -4.25 9.328 15.219 1 97.19 111 LEU A N 1
ATOM 921 C CA . LEU A 1 111 ? -3.35 9.406 14.07 1 97.19 111 LEU A CA 1
ATOM 922 C C . LEU A 1 111 ? -1.897 9.25 14.516 1 97.19 111 LEU A C 1
ATOM 924 O O . LEU A 1 111 ? -1.096 8.617 13.82 1 97.19 111 LEU A O 1
ATOM 928 N N . GLN A 1 112 ? -1.643 9.789 15.586 1 97 112 GLN A N 1
ATOM 929 C CA . GLN A 1 112 ? -0.289 9.68 16.125 1 97 112 GLN A CA 1
ATOM 930 C C . GLN A 1 112 ? 0.052 8.234 16.453 1 97 112 GLN A C 1
ATOM 932 O O . GLN A 1 112 ? 1.169 7.777 16.203 1 97 112 GLN A O 1
ATOM 937 N N . LYS A 1 113 ? -0.909 7.594 17 1 96.62 113 LYS A N 1
ATOM 938 C CA . LYS A 1 113 ? -0.709 6.184 17.312 1 96.62 113 LYS A CA 1
ATOM 939 C C . LYS A 1 113 ? -0.489 5.367 16.031 1 96.62 113 LYS A C 1
ATOM 941 O O . LYS A 1 113 ? 0.391 4.504 15.992 1 96.62 113 LYS A O 1
ATOM 946 N N . GLU A 1 114 ? -1.254 5.664 15.109 1 96.62 114 GLU A N 1
ATOM 947 C CA . GLU A 1 114 ? -1.112 4.973 13.828 1 96.62 114 GLU A CA 1
ATOM 948 C C . GLU A 1 114 ? 0.24 5.27 13.188 1 96.62 114 GLU A C 1
ATOM 950 O O . GLU A 1 114 ? 0.869 4.379 12.609 1 96.62 114 GLU A O 1
ATOM 955 N N . LYS A 1 115 ? 0.641 6.457 13.281 1 96.81 115 LYS A N 1
ATOM 956 C CA . LYS A 1 115 ? 1.933 6.848 12.727 1 96.81 115 LYS A CA 1
ATOM 957 C C . LYS A 1 115 ? 3.072 6.09 13.398 1 96.81 115 LYS A C 1
ATOM 959 O O . LYS A 1 115 ? 3.992 5.617 12.727 1 96.81 115 LYS A O 1
ATOM 964 N N . ALA A 1 116 ? 2.945 6.008 14.688 1 97.56 116 ALA A N 1
ATOM 965 C CA . ALA A 1 116 ? 3.961 5.27 15.43 1 97.56 116 ALA A CA 1
ATOM 966 C C . ALA A 1 116 ? 4.047 3.822 14.945 1 97.56 116 ALA A C 1
ATOM 968 O O . ALA A 1 116 ? 5.145 3.273 14.805 1 97.56 116 ALA A O 1
ATOM 969 N N . LYS A 1 117 ? 2.92 3.258 14.734 1 97.56 117 LYS A N 1
ATOM 970 C CA . LYS A 1 117 ? 2.895 1.893 14.219 1 97.56 117 LYS A CA 1
ATOM 971 C C . LYS A 1 117 ? 3.582 1.808 12.859 1 97.56 117 LYS A C 1
ATOM 973 O O . LYS A 1 117 ? 4.395 0.91 12.625 1 97.56 117 LYS A O 1
ATOM 978 N N . GLN A 1 118 ? 3.277 2.746 12.008 1 96.5 118 GLN A N 1
ATOM 979 C CA . GLN A 1 118 ? 3.861 2.764 10.672 1 96.5 118 GLN A CA 1
ATOM 980 C C . GLN A 1 118 ? 5.371 2.961 10.734 1 96.5 118 GLN A C 1
ATOM 982 O O . GLN A 1 118 ? 6.109 2.396 9.922 1 96.5 118 GLN A O 1
ATOM 987 N N . ILE A 1 119 ? 5.793 3.738 11.617 1 97.88 119 ILE A N 1
ATOM 988 C CA . ILE A 1 119 ? 7.223 3.967 11.789 1 97.88 119 ILE A CA 1
ATOM 989 C C . ILE A 1 119 ? 7.91 2.664 12.188 1 97.88 119 ILE A C 1
ATOM 991 O O . ILE A 1 119 ? 8.953 2.312 11.641 1 97.88 119 ILE A O 1
ATOM 995 N N . ARG A 1 120 ? 7.328 1.973 13.117 1 98.06 120 ARG A N 1
ATOM 996 C CA . ARG A 1 120 ? 7.879 0.691 13.547 1 98.06 120 ARG A CA 1
ATOM 997 C C . ARG A 1 120 ? 7.949 -0.292 12.383 1 98.06 120 ARG A C 1
ATOM 999 O O . ARG A 1 120 ? 8.953 -0.976 12.195 1 98.06 120 ARG A O 1
ATOM 1006 N N . ILE A 1 121 ? 6.922 -0.316 11.656 1 97.81 121 ILE A N 1
ATOM 1007 C CA . ILE A 1 121 ? 6.859 -1.192 10.492 1 97.81 121 ILE A CA 1
ATOM 1008 C C . ILE A 1 121 ? 7.945 -0.799 9.492 1 97.81 121 ILE A C 1
ATOM 1010 O O . ILE A 1 121 ? 8.633 -1.663 8.945 1 97.81 121 ILE A O 1
ATOM 1014 N N . GLY A 1 122 ? 8.062 0.403 9.242 1 97 122 GLY A N 1
ATOM 1015 C CA . GLY A 1 122 ? 9.109 0.886 8.352 1 97 122 GLY A CA 1
ATOM 1016 C C . GLY A 1 122 ? 10.508 0.534 8.812 1 97 122 GLY A C 1
ATOM 1017 O O . GLY A 1 122 ? 11.383 0.25 8 1 97 122 GLY A O 1
ATOM 1018 N N . ARG A 1 123 ? 10.703 0.63 10.102 1 97.69 123 ARG A N 1
ATOM 1019 C CA . ARG A 1 123 ? 11.992 0.252 10.672 1 97.69 123 ARG A CA 1
ATOM 1020 C C . ARG A 1 123 ? 12.289 -1.221 10.414 1 97.69 123 ARG A C 1
ATOM 1022 O O . ARG A 1 123 ? 13.398 -1.571 10.016 1 97.69 123 ARG A O 1
ATOM 1029 N N . LEU A 1 124 ? 11.297 -2.041 10.664 1 98.25 124 LEU A N 1
ATOM 1030 C CA . LEU A 1 124 ? 11.5 -3.461 10.398 1 98.25 124 LEU A CA 1
ATOM 1031 C C . LEU A 1 124 ? 11.805 -3.701 8.922 1 98.25 124 LEU A C 1
ATOM 1033 O O . LEU A 1 124 ? 12.711 -4.465 8.586 1 98.25 124 LEU A O 1
ATOM 1037 N N . ALA A 1 125 ? 11.062 -3.049 8.117 1 97.19 125 ALA A N 1
ATOM 1038 C CA . ALA A 1 125 ? 11.266 -3.197 6.676 1 97.19 125 ALA A CA 1
ATOM 1039 C C . ALA A 1 125 ? 12.695 -2.832 6.281 1 97.19 125 ALA A C 1
ATOM 1041 O O . ALA A 1 125 ? 13.312 -3.51 5.461 1 97.19 125 ALA A O 1
ATOM 1042 N N . SER A 1 126 ? 13.156 -1.754 6.801 1 96.75 126 SER A N 1
ATOM 1043 C CA . SER A 1 126 ? 14.516 -1.305 6.527 1 96.75 126 SER A CA 1
ATOM 1044 C C . SER A 1 126 ? 15.539 -2.342 6.977 1 96.75 126 SER A C 1
ATOM 1046 O O . SER A 1 126 ? 16.531 -2.594 6.277 1 96.75 126 SER A O 1
ATOM 1048 N N . ILE A 1 127 ? 15.32 -2.912 8.125 1 97.31 127 ILE A N 1
ATOM 1049 C CA . ILE A 1 127 ? 16.203 -3.941 8.664 1 97.31 127 ILE A CA 1
ATOM 1050 C C . ILE A 1 127 ? 16.219 -5.148 7.73 1 97.31 127 ILE A C 1
ATOM 1052 O O . ILE A 1 127 ? 17.281 -5.68 7.41 1 97.31 127 ILE A O 1
ATOM 1056 N N . LEU A 1 128 ? 15.062 -5.539 7.242 1 97.31 128 LEU A N 1
ATOM 1057 C CA . LEU A 1 128 ? 14.906 -6.734 6.422 1 97.31 128 LEU A CA 1
ATOM 1058 C C . LEU A 1 128 ? 15.57 -6.547 5.059 1 97.31 128 LEU A C 1
ATOM 1060 O O . LEU A 1 128 ? 15.906 -7.527 4.391 1 97.31 128 LEU A O 1
ATOM 1064 N N . HIS A 1 129 ? 15.773 -5.352 4.691 1 94.19 129 HIS A N 1
ATOM 1065 C CA . HIS A 1 129 ? 16.391 -5.051 3.406 1 94.19 129 HIS A CA 1
ATOM 1066 C C . HIS A 1 129 ? 17.844 -5.508 3.373 1 94.19 129 HIS A C 1
ATOM 1068 O O . HIS A 1 129 ? 18.406 -5.73 2.299 1 94.19 129 HIS A O 1
ATOM 1074 N N . HIS A 1 130 ? 18.453 -5.637 4.449 1 93.62 130 HIS A N 1
ATOM 1075 C CA . HIS A 1 130 ? 19.859 -6.031 4.523 1 93.62 130 HIS A CA 1
ATOM 1076 C C . HIS A 1 130 ? 20.031 -7.52 4.25 1 93.62 130 HIS A C 1
ATOM 1078 O O . HIS A 1 130 ? 21.156 -8 4.078 1 93.62 130 HIS A O 1
ATOM 1084 N N . ASP A 1 131 ? 19 -8.234 4.258 1 93.19 131 ASP A N 1
ATOM 1085 C CA . ASP A 1 131 ? 18.984 -9.648 3.877 1 93.19 131 ASP A CA 1
ATOM 1086 C C . ASP A 1 131 ? 19.969 -10.453 4.711 1 93.19 131 ASP A C 1
ATOM 1088 O O . ASP A 1 131 ? 20.766 -11.234 4.168 1 93.19 131 ASP A O 1
ATOM 1092 N N . ASP A 1 132 ? 20 -10.273 5.934 1 94.44 132 ASP A N 1
ATOM 1093 C CA . ASP A 1 132 ? 20.859 -11 6.863 1 94.44 132 ASP A CA 1
ATOM 1094 C C . ASP A 1 132 ? 20.094 -12.156 7.523 1 94.44 132 ASP A C 1
ATOM 1096 O O . ASP A 1 132 ? 19.156 -11.93 8.281 1 94.44 132 ASP A O 1
ATOM 1100 N N . GLU A 1 133 ? 20.578 -13.32 7.289 1 93.62 133 GLU A N 1
ATOM 1101 C CA . GLU A 1 133 ? 19.859 -14.516 7.719 1 93.62 133 GLU A CA 1
ATOM 1102 C C . GLU A 1 133 ? 19.812 -14.609 9.242 1 93.62 133 GLU A C 1
ATOM 1104 O O . GLU A 1 133 ? 18.812 -15.062 9.812 1 93.62 133 GLU A O 1
ATOM 1109 N N . GLU A 1 134 ? 20.859 -14.273 9.828 1 94.44 134 GLU A N 1
ATOM 1110 C CA . GLU A 1 134 ? 20.906 -14.328 11.289 1 94.44 134 GLU A CA 1
ATOM 1111 C C . GLU A 1 134 ? 19.922 -13.336 11.898 1 94.44 134 GLU A C 1
ATOM 1113 O O . GLU A 1 134 ? 19.203 -13.664 12.859 1 94.44 134 GLU A O 1
ATOM 1118 N N . ILE A 1 135 ? 19.938 -12.219 11.344 1 96.5 135 ILE A N 1
ATOM 1119 C CA . ILE A 1 135 ? 19.016 -11.195 11.82 1 96.5 135 ILE A CA 1
ATOM 1120 C C . ILE A 1 135 ? 17.562 -11.641 11.578 1 96.5 135 ILE A C 1
ATOM 1122 O O . ILE A 1 135 ? 16.703 -11.484 12.445 1 96.5 135 ILE A O 1
ATOM 1126 N N . ASP A 1 136 ? 17.328 -12.219 10.453 1 96.88 136 ASP A N 1
ATOM 1127 C CA . ASP A 1 136 ? 15.992 -12.711 10.117 1 96.88 136 ASP A CA 1
ATOM 1128 C C . ASP A 1 136 ? 15.516 -13.742 11.133 1 96.88 136 ASP A C 1
ATOM 1130 O O . ASP A 1 136 ? 14.352 -13.719 11.555 1 96.88 136 ASP A O 1
ATOM 1134 N N . ARG A 1 137 ? 16.422 -14.586 11.461 1 96.56 137 ARG A N 1
ATOM 1135 C CA . ARG A 1 137 ? 16.078 -15.602 12.445 1 96.56 137 ARG A CA 1
ATOM 1136 C C . ARG A 1 137 ? 15.727 -14.969 13.789 1 96.56 137 ARG A C 1
ATOM 1138 O O . ARG A 1 137 ? 14.781 -15.398 14.453 1 96.56 137 ARG A O 1
ATOM 1145 N N . GLY A 1 138 ? 16.547 -13.969 14.172 1 96.62 138 GLY A N 1
ATOM 1146 C CA . GLY A 1 138 ? 16.266 -13.234 15.391 1 96.62 138 GLY A CA 1
ATOM 1147 C C . GLY A 1 138 ? 14.898 -12.562 15.383 1 96.62 138 GLY A C 1
ATOM 1148 O O . GLY A 1 138 ? 14.18 -12.57 16.375 1 96.62 138 GLY A O 1
ATOM 1149 N N . ILE A 1 139 ? 14.594 -12.078 14.289 1 98.12 139 ILE A N 1
ATOM 1150 C CA . ILE A 1 139 ? 13.305 -11.414 14.125 1 98.12 139 ILE A CA 1
ATOM 1151 C C . ILE A 1 139 ? 12.18 -12.438 14.281 1 98.12 139 ILE A C 1
ATOM 1153 O O . ILE A 1 139 ? 11.203 -12.188 14.992 1 98.12 139 ILE A O 1
ATOM 1157 N N . ASP A 1 140 ? 12.281 -13.508 13.648 1 98.06 140 ASP A N 1
ATOM 1158 C CA . ASP A 1 140 ? 11.258 -14.547 13.727 1 98.06 140 ASP A CA 1
ATOM 1159 C C . ASP A 1 140 ? 11.039 -14.992 15.172 1 98.06 140 ASP A C 1
ATOM 1161 O O . ASP A 1 140 ? 9.898 -15.156 15.609 1 98.06 140 ASP A O 1
ATOM 1165 N N . LEU A 1 141 ? 12.148 -15.18 15.797 1 97.81 141 LEU A N 1
ATOM 1166 C CA . LEU A 1 141 ? 12.062 -15.602 17.188 1 97.81 141 LEU A CA 1
ATOM 1167 C C . LEU A 1 141 ? 11.352 -14.555 18.031 1 97.81 141 LEU A C 1
ATOM 1169 O O . LEU A 1 141 ? 10.492 -14.883 18.859 1 97.81 141 LEU A O 1
ATOM 1173 N N . PHE A 1 142 ? 11.742 -13.367 17.875 1 98.38 142 PHE A N 1
ATOM 1174 C CA . PHE A 1 142 ? 11.156 -12.258 18.625 1 98.38 142 PHE A CA 1
ATOM 1175 C C . PHE A 1 142 ? 9.656 -12.156 18.359 1 98.38 142 PHE A C 1
ATOM 1177 O O . PHE A 1 142 ? 8.859 -12.039 19.297 1 98.38 142 PHE A O 1
ATOM 1184 N N . LEU A 1 143 ? 9.25 -12.18 17.109 1 97.81 143 LEU A N 1
ATOM 1185 C CA . LEU A 1 143 ? 7.848 -12.062 16.75 1 97.81 143 LEU A CA 1
ATOM 1186 C C . LEU A 1 143 ? 7.027 -13.188 17.359 1 97.81 143 LEU A C 1
ATOM 1188 O O . LEU A 1 143 ? 5.918 -12.953 17.859 1 97.81 143 LEU A O 1
ATOM 1192 N N . THR A 1 144 ? 7.59 -14.328 17.312 1 97.56 144 THR A N 1
ATOM 1193 C CA . THR A 1 144 ? 6.906 -15.477 17.906 1 97.56 144 THR A CA 1
ATOM 1194 C C . THR A 1 144 ? 6.688 -15.266 19.391 1 97.56 144 THR A C 1
ATOM 1196 O O . THR A 1 144 ? 5.609 -15.555 19.922 1 97.56 144 THR A O 1
ATOM 1199 N N . GLU A 1 145 ? 7.68 -14.734 20.078 1 96.75 145 GLU A N 1
ATOM 1200 C CA . GLU A 1 145 ? 7.59 -14.438 21.5 1 96.75 145 GLU A CA 1
ATOM 1201 C C . GLU A 1 145 ? 6.5 -13.406 21.781 1 96.75 145 GLU A C 1
ATOM 1203 O O . GLU A 1 145 ? 5.73 -13.555 22.734 1 96.75 145 GLU A O 1
ATOM 1208 N N . MET A 1 146 ? 6.492 -12.383 21.031 1 96.75 146 MET A N 1
ATOM 1209 C CA . MET A 1 146 ? 5.477 -11.352 21.219 1 96.75 146 MET A CA 1
ATOM 1210 C C . MET A 1 146 ? 4.078 -11.914 20.984 1 96.75 146 MET A C 1
ATOM 1212 O O . MET A 1 146 ? 3.145 -11.594 21.719 1 96.75 146 MET A O 1
ATOM 1216 N N . GLU A 1 147 ? 3.916 -12.672 19.969 1 95.81 147 GLU A N 1
ATOM 1217 C CA . GLU A 1 147 ? 2.627 -13.281 19.656 1 95.81 147 GLU A CA 1
ATOM 1218 C C . GLU A 1 147 ? 2.143 -14.164 20.797 1 95.81 147 GLU A C 1
ATOM 1220 O O . GLU A 1 147 ? 0.95 -14.188 21.109 1 95.81 147 GLU A O 1
ATOM 1225 N N . GLN A 1 148 ? 3.059 -14.844 21.375 1 94.56 148 GLN A N 1
ATOM 1226 C CA . GLN A 1 148 ? 2.713 -15.695 22.516 1 94.56 148 GLN A CA 1
ATOM 1227 C C . GLN A 1 148 ? 2.293 -14.859 23.719 1 94.56 148 GLN A C 1
ATOM 1229 O O . GLN A 1 148 ? 1.357 -15.227 24.438 1 94.56 148 GLN A O 1
ATOM 1234 N N . LEU A 1 149 ? 2.969 -13.766 23.953 1 93.06 149 LEU A N 1
ATOM 1235 C CA . LEU A 1 149 ? 2.645 -12.859 25.047 1 93.06 149 LEU A CA 1
ATOM 1236 C C . LEU A 1 149 ? 1.232 -12.305 24.906 1 93.06 149 LEU A C 1
ATOM 1238 O O . LEU A 1 149 ? 0.492 -12.203 25.891 1 93.06 149 LEU A O 1
ATOM 1242 N N . ILE A 1 150 ? 0.829 -11.992 23.75 1 92.62 150 ILE A N 1
ATOM 1243 C CA . ILE A 1 150 ? -0.486 -11.422 23.469 1 92.62 150 ILE A CA 1
ATOM 1244 C C . ILE A 1 150 ? -1.564 -12.477 23.703 1 92.62 150 ILE A C 1
ATOM 1246 O O . ILE A 1 150 ? -2.611 -12.188 24.297 1 92.62 150 ILE A O 1
ATOM 1250 N N . ARG A 1 151 ? -1.287 -13.641 23.25 1 88.69 151 ARG A N 1
ATOM 1251 C CA . ARG A 1 151 ? -2.238 -14.734 23.453 1 88.69 151 ARG A CA 1
ATOM 1252 C C . ARG A 1 151 ? -2.434 -15.023 24.922 1 88.69 151 ARG A C 1
ATOM 1254 O O . ARG A 1 151 ? -3.551 -15.312 25.375 1 88.69 151 ARG A O 1
ATOM 1261 N N . GLY A 1 152 ? -1.369 -14.961 25.578 1 84.94 152 GLY A N 1
ATOM 1262 C CA . GLY A 1 152 ? -1.441 -15.18 27.016 1 84.94 152 GLY A CA 1
ATOM 1263 C C . GLY A 1 152 ? -2.213 -14.094 27.75 1 84.94 152 GLY A C 1
ATOM 1264 O O . GLY A 1 152 ? -2.945 -14.383 28.703 1 84.94 152 GLY A O 1
ATOM 1265 N N . LYS A 1 153 ? -2.146 -12.945 27.469 1 81.25 153 LYS A N 1
ATOM 1266 C CA . LYS A 1 153 ? -2.85 -11.828 28.078 1 81.25 153 LYS A CA 1
ATOM 1267 C C . LYS A 1 153 ? -4.344 -11.875 27.766 1 81.25 153 LYS A C 1
ATOM 1269 O O . LYS A 1 153 ? -5.164 -11.398 28.547 1 81.25 153 LYS A O 1
ATOM 1274 N N . ARG A 1 154 ? -4.695 -12.391 26.703 1 77.69 154 ARG A N 1
AT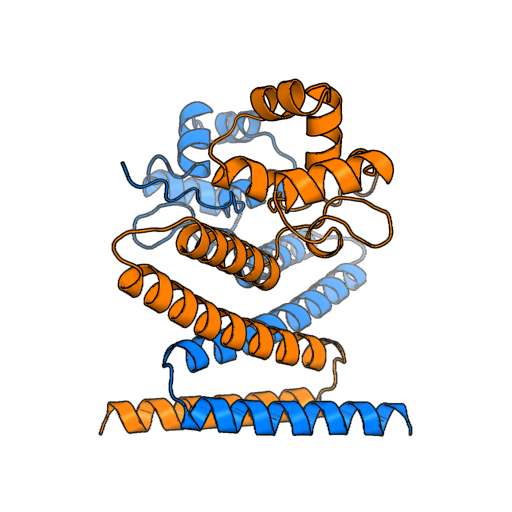OM 1275 C CA . ARG A 1 154 ? -6.098 -12.477 26.297 1 77.69 154 ARG A CA 1
ATOM 1276 C C . ARG A 1 154 ? -6.82 -13.578 27.078 1 77.69 154 ARG A C 1
ATOM 1278 O O . ARG A 1 154 ? -8.023 -13.484 27.312 1 77.69 154 ARG A O 1
ATOM 1285 N N . ASN A 1 155 ? -6.051 -14.547 27.312 1 74.81 155 ASN A N 1
ATOM 1286 C CA . ASN A 1 155 ? -6.625 -15.648 28.078 1 74.81 155 ASN A CA 1
ATOM 1287 C C . ASN A 1 155 ? -6.688 -15.32 29.562 1 74.81 155 ASN A C 1
ATOM 1289 O O . ASN A 1 155 ? -7.414 -15.977 30.312 1 74.81 155 ASN A O 1
ATOM 1293 N N . ASP A 1 156 ? -6 -14.328 29.922 1 62.34 156 ASP A N 1
ATOM 1294 C CA . ASP A 1 156 ? -6.121 -13.922 31.312 1 62.34 156 ASP A CA 1
ATOM 1295 C C . ASP A 1 156 ? -7.168 -12.828 31.484 1 62.34 156 ASP A C 1
ATOM 1297 O O . ASP A 1 156 ? -7.918 -12.82 32.469 1 62.34 156 ASP A O 1
ATOM 1301 N N . MET B 1 1 ? -23.375 9.617 3.008 1 24.25 1 MET B N 1
ATOM 1302 C CA . MET B 1 1 ? -22.812 8.781 1.955 1 24.25 1 MET B CA 1
ATOM 1303 C C . MET B 1 1 ? -21.297 8.703 2.088 1 24.25 1 MET B C 1
ATOM 1305 O O . MET B 1 1 ? -20.594 9.711 1.91 1 24.25 1 MET B O 1
ATOM 1309 N N . SER B 1 2 ? -20.703 8.141 3.277 1 27.83 2 SER B N 1
ATOM 1310 C CA . SER B 1 2 ? -19.391 8.094 3.922 1 27.83 2 SER B CA 1
ATOM 1311 C C . SER B 1 2 ? -18.312 7.672 2.938 1 27.83 2 SER B C 1
ATOM 1313 O O . SER B 1 2 ? -18.391 6.594 2.344 1 27.83 2 SER B O 1
ATOM 1315 N N . ASP B 1 3 ? -17.828 8.633 2.119 1 27.92 3 ASP B N 1
ATOM 1316 C CA . ASP B 1 3 ? -16.891 8.82 1.02 1 27.92 3 ASP B CA 1
ATOM 1317 C C . ASP B 1 3 ? -15.578 8.094 1.289 1 27.92 3 ASP B C 1
ATOM 1319 O O . ASP B 1 3 ? -14.672 8.648 1.915 1 27.92 3 ASP B O 1
ATOM 1323 N N . GLN B 1 4 ? -15.688 6.871 1.878 1 30.98 4 GLN B N 1
ATOM 1324 C CA . GLN B 1 4 ? -14.516 6.008 1.975 1 30.98 4 GLN B CA 1
ATOM 1325 C C . GLN B 1 4 ? -13.695 6.051 0.689 1 30.98 4 GLN B C 1
ATOM 1327 O O . GLN B 1 4 ? -14.094 5.488 -0.33 1 30.98 4 GLN B O 1
ATOM 1332 N N . ASN B 1 5 ? -13.297 7.176 0.165 1 33.34 5 ASN B N 1
ATOM 1333 C CA . ASN B 1 5 ? -12.398 7.527 -0.929 1 33.34 5 ASN B CA 1
ATOM 1334 C C . ASN B 1 5 ? -11.211 6.57 -1.01 1 33.34 5 ASN B C 1
ATOM 1336 O O . ASN B 1 5 ? -10.25 6.703 -0.253 1 33.34 5 ASN B O 1
ATOM 1340 N N . ILE B 1 6 ? -11.492 5.254 -1.149 1 37.59 6 ILE B N 1
ATOM 1341 C CA . ILE B 1 6 ? -10.602 4.105 -1.225 1 37.59 6 ILE B CA 1
ATOM 1342 C C . ILE B 1 6 ? -9.445 4.414 -2.176 1 37.59 6 ILE B C 1
ATOM 1344 O O . ILE B 1 6 ? -9.664 4.832 -3.314 1 37.59 6 ILE B O 1
ATOM 1348 N N . LEU B 1 7 ? -8.398 4.852 -1.697 1 45.38 7 LEU B N 1
ATOM 1349 C CA . LEU B 1 7 ? -7.129 4.875 -2.412 1 45.38 7 LEU B CA 1
ATOM 1350 C C . LEU B 1 7 ? -7.051 3.73 -3.416 1 45.38 7 LEU B C 1
ATOM 1352 O O . LEU B 1 7 ? -7.266 2.57 -3.059 1 45.38 7 LEU B O 1
ATOM 1356 N N . ASN B 1 8 ? -7.406 3.986 -4.664 1 53.91 8 ASN B N 1
ATOM 1357 C CA . ASN B 1 8 ? -7.605 3.041 -5.754 1 53.91 8 ASN B CA 1
ATOM 1358 C C . ASN B 1 8 ? -6.48 2.014 -5.82 1 53.91 8 ASN B C 1
ATOM 1360 O O . ASN B 1 8 ? -5.387 2.314 -6.305 1 53.91 8 ASN B O 1
ATOM 1364 N N . SER B 1 9 ? -6.359 1.234 -4.789 1 70.12 9 SER B N 1
ATOM 1365 C CA . SER B 1 9 ? -5.477 0.081 -4.918 1 70.12 9 SER B CA 1
ATOM 1366 C C . SER B 1 9 ? -5.984 -0.888 -5.98 1 70.12 9 SER B C 1
ATOM 1368 O O . SER B 1 9 ? -7.188 -0.951 -6.246 1 70.12 9 SER B O 1
ATOM 1370 N N . LYS B 1 10 ? -5.141 -1.331 -6.738 1 84 10 LYS B N 1
ATOM 1371 C CA . LYS B 1 10 ? -5.492 -2.311 -7.762 1 84 10 LYS B CA 1
ATOM 1372 C C . LYS B 1 10 ? -6.121 -3.555 -7.141 1 84 10 LYS B C 1
ATOM 1374 O O . LYS B 1 10 ? -5.781 -3.936 -6.02 1 84 10 LYS B O 1
ATOM 1379 N N . THR B 1 11 ? -7.094 -4.051 -7.871 1 91.62 11 THR B N 1
ATOM 1380 C CA . THR B 1 11 ? -7.688 -5.312 -7.441 1 91.62 11 THR B CA 1
ATOM 1381 C C . THR B 1 11 ? -6.906 -6.496 -8 1 91.62 11 THR B C 1
ATOM 1383 O O . THR B 1 11 ? -6.113 -6.34 -8.938 1 91.62 11 THR B O 1
ATOM 1386 N N . THR B 1 12 ? -7.109 -7.598 -7.402 1 92.94 12 THR B N 1
ATOM 1387 C CA . THR B 1 12 ? -6.461 -8.812 -7.879 1 92.94 12 THR B CA 1
ATOM 1388 C C . THR B 1 12 ? -6.867 -9.117 -9.32 1 92.94 12 THR B C 1
ATOM 1390 O O . THR B 1 12 ? -6.027 -9.477 -10.148 1 92.94 12 THR B O 1
ATOM 1393 N N . LEU B 1 13 ? -8.109 -8.922 -9.578 1 91.38 13 LEU B N 1
ATOM 1394 C CA . LEU B 1 13 ? -8.602 -9.188 -10.93 1 91.38 13 LEU B CA 1
ATOM 1395 C C . LEU B 1 13 ? -7.965 -8.242 -11.938 1 91.38 13 LEU B C 1
ATOM 1397 O O . LEU B 1 13 ? -7.582 -8.656 -13.031 1 91.38 13 LEU B O 1
ATOM 1401 N N . GLU B 1 14 ? -7.852 -7.082 -11.578 1 89.31 14 GLU B N 1
ATOM 1402 C CA . GLU B 1 14 ? -7.191 -6.098 -12.43 1 89.31 14 GLU B CA 1
ATOM 1403 C C . GLU B 1 14 ? -5.746 -6.488 -12.711 1 89.31 14 GLU B C 1
ATOM 1405 O O . GLU B 1 14 ? -5.281 -6.391 -13.852 1 89.31 14 GLU B O 1
ATOM 1410 N N . TYR B 1 15 ? -5.125 -6.859 -11.727 1 90.69 15 TYR B N 1
ATOM 1411 C CA . TYR B 1 15 ? -3.732 -7.281 -11.844 1 90.69 15 TYR B CA 1
ATOM 1412 C C . TYR B 1 15 ? -3.602 -8.469 -12.789 1 90.69 15 TYR B C 1
ATOM 1414 O O . TYR B 1 15 ? -2.709 -8.492 -13.641 1 90.69 15 TYR B O 1
ATOM 1422 N N . LEU B 1 16 ? -4.441 -9.398 -12.648 1 89.44 16 LEU B N 1
ATOM 1423 C CA . LEU B 1 16 ? -4.414 -10.594 -13.484 1 89.44 16 LEU B CA 1
ATOM 1424 C C . LEU B 1 16 ? -4.625 -10.234 -14.953 1 89.44 16 LEU B C 1
ATOM 1426 O O . LEU B 1 16 ? -3.99 -10.812 -15.836 1 89.44 16 LEU B O 1
ATOM 1430 N N . VAL B 1 17 ? -5.488 -9.305 -15.188 1 85.81 17 VAL B N 1
ATOM 1431 C CA . VAL B 1 17 ? -5.746 -8.859 -16.547 1 85.81 17 VAL B CA 1
ATOM 1432 C C . VAL B 1 17 ? -4.492 -8.211 -17.125 1 85.81 17 VAL B C 1
ATOM 1434 O O . VAL B 1 17 ? -4.09 -8.508 -18.266 1 85.81 17 VAL B O 1
ATOM 1437 N N . LEU B 1 18 ? -3.881 -7.457 -16.328 1 83.88 18 LEU B N 1
ATOM 1438 C CA . LEU B 1 18 ? -2.705 -6.711 -16.766 1 83.88 18 LEU B CA 1
ATOM 1439 C C . LEU B 1 18 ? -1.548 -7.656 -17.078 1 83.88 18 LEU B C 1
ATOM 1441 O O . LEU B 1 18 ? -0.863 -7.5 -18.094 1 83.88 18 LEU B O 1
ATOM 1445 N N . VAL B 1 19 ? -1.296 -8.562 -16.234 1 84.25 19 VAL B N 1
ATOM 1446 C CA . VAL B 1 19 ? -0.138 -9.438 -16.359 1 84.25 19 VAL B CA 1
ATOM 1447 C C . VAL B 1 19 ? -0.349 -10.406 -17.531 1 84.25 19 VAL B C 1
ATOM 1449 O O . VAL B 1 19 ? 0.616 -10.914 -18.109 1 84.25 19 VAL B O 1
ATOM 1452 N N . ASN B 1 20 ? -1.527 -10.711 -17.859 1 77.94 20 ASN B N 1
ATOM 1453 C CA . ASN B 1 20 ? -1.812 -11.609 -18.969 1 77.94 20 ASN B CA 1
ATOM 1454 C C . ASN B 1 20 ? -1.862 -10.859 -20.297 1 77.94 20 ASN B C 1
ATOM 1456 O O . ASN B 1 20 ? -2.133 -11.453 -21.344 1 77.94 20 ASN B O 1
ATOM 1460 N N . GLU B 1 21 ? -1.513 -9.594 -20.219 1 69.81 21 GLU B N 1
ATOM 1461 C CA . GLU B 1 21 ? -1.416 -8.742 -21.391 1 69.81 21 GLU B CA 1
ATOM 1462 C C . GLU B 1 21 ? -2.695 -8.797 -22.219 1 69.81 21 GLU B C 1
ATOM 1464 O O . GLU B 1 21 ? -2.641 -8.914 -23.453 1 69.81 21 GLU B O 1
ATOM 1469 N N . ARG B 1 22 ? -3.752 -9.023 -21.625 1 70.44 22 ARG B N 1
ATOM 1470 C CA . ARG B 1 22 ? -5.031 -9.031 -22.328 1 70.44 22 ARG B CA 1
ATOM 1471 C C . ARG B 1 22 ? -5.887 -7.836 -21.938 1 70.44 22 ARG B C 1
ATOM 1473 O O . ARG B 1 22 ? -5.703 -7.27 -20.859 1 70.44 22 ARG B O 1
ATOM 1480 N N . SER B 1 23 ? -6.621 -7.371 -22.938 1 70 23 SER B N 1
ATOM 1481 C CA . SER B 1 23 ? -7.566 -6.305 -22.625 1 70 23 SER B CA 1
ATOM 1482 C C . SER B 1 23 ? -8.805 -6.848 -21.922 1 70 23 SER B C 1
ATOM 1484 O O . SER B 1 23 ? -9.078 -8.047 -21.969 1 70 23 SER B O 1
ATOM 1486 N N . TYR B 1 24 ? -9.43 -5.969 -21.125 1 70.06 24 TYR B N 1
ATOM 1487 C CA . TYR B 1 24 ? -10.711 -6.305 -20.516 1 70.06 24 TYR B CA 1
ATOM 1488 C C . TYR B 1 24 ? -11.664 -6.918 -21.531 1 70.06 24 TYR B C 1
ATOM 1490 O O . TYR B 1 24 ? -12.289 -7.945 -21.266 1 70.06 24 TYR B O 1
ATOM 1498 N N . SER B 1 25 ? -11.664 -6.258 -22.656 1 74.31 25 SER B N 1
ATOM 1499 C CA . SER B 1 25 ? -12.578 -6.668 -23.719 1 74.31 25 SER B CA 1
ATOM 1500 C C . SER B 1 25 ? -12.211 -8.039 -24.266 1 74.31 25 SER B C 1
ATOM 1502 O O . SER B 1 25 ? -13.094 -8.859 -24.547 1 74.31 25 SER B O 1
ATOM 1504 N N . ALA B 1 26 ? -11 -8.305 -24.344 1 79.5 26 ALA B N 1
ATOM 1505 C CA . ALA B 1 26 ? -10.539 -9.586 -24.875 1 79.5 26 ALA B CA 1
ATOM 1506 C C . ALA B 1 26 ? -10.898 -10.734 -23.938 1 79.5 26 ALA B C 1
ATOM 1508 O O . ALA B 1 26 ? -11.367 -11.781 -24.391 1 79.5 26 ALA B O 1
ATOM 1509 N N . ILE B 1 27 ? -10.766 -10.477 -22.75 1 79 27 ILE B N 1
ATOM 1510 C CA . ILE B 1 27 ? -11.07 -11.5 -21.766 1 79 27 ILE B CA 1
ATOM 1511 C C . ILE B 1 27 ? -12.578 -11.742 -21.719 1 79 27 ILE B C 1
ATOM 1513 O O . ILE B 1 27 ? -13.023 -12.883 -21.641 1 79 27 ILE B O 1
ATOM 1517 N N . GLY B 1 28 ? -13.234 -10.633 -21.75 1 77.25 28 GLY B N 1
ATOM 1518 C CA . GLY B 1 28 ? -14.68 -10.742 -21.766 1 77.25 28 GLY B CA 1
ATOM 1519 C C . GLY B 1 28 ? -15.203 -11.602 -22.906 1 77.25 28 GLY B C 1
ATOM 1520 O O . GLY B 1 28 ? -16.062 -12.461 -22.688 1 77.25 28 GLY B O 1
ATOM 1521 N N . ARG B 1 29 ? -14.695 -11.422 -24.078 1 80.12 29 ARG B N 1
ATOM 1522 C CA . ARG B 1 29 ? -15.125 -12.164 -25.25 1 80.12 29 ARG B CA 1
ATOM 1523 C C . ARG B 1 29 ? -14.789 -13.648 -25.125 1 80.12 29 ARG B C 1
ATOM 1525 O O . ARG B 1 29 ? -15.609 -14.508 -25.438 1 80.12 29 ARG B O 1
ATOM 1532 N N . GLU B 1 30 ? -13.68 -13.836 -24.562 1 81.75 30 GLU B N 1
ATOM 1533 C CA . GLU B 1 30 ? -13.211 -15.219 -24.438 1 81.75 30 GLU B CA 1
ATOM 1534 C C . GLU B 1 30 ? -14.031 -15.992 -23.406 1 81.75 30 GLU B C 1
ATOM 1536 O O . GLU B 1 30 ? -14.297 -17.188 -23.594 1 81.75 30 GLU B O 1
ATOM 1541 N N . LEU B 1 31 ? -14.492 -15.305 -22.422 1 85.31 31 LEU B N 1
ATOM 1542 C CA . LEU B 1 31 ? -15.188 -15.969 -21.328 1 85.31 31 LEU B CA 1
ATOM 1543 C C . LEU B 1 31 ? -16.688 -15.734 -21.406 1 85.31 31 LEU B C 1
ATOM 1545 O O . LEU B 1 31 ? -17.453 -16.203 -20.562 1 85.31 31 LEU B O 1
ATOM 1549 N N . ASN B 1 32 ? -17.141 -15.055 -22.422 1 86.94 32 ASN B N 1
ATOM 1550 C CA . ASN B 1 32 ? -18.547 -14.727 -22.609 1 86.94 32 ASN B CA 1
ATOM 1551 C C . ASN B 1 32 ? -19.078 -13.867 -21.469 1 86.94 32 ASN B C 1
ATOM 1553 O O . ASN B 1 32 ? -20.141 -14.164 -20.906 1 86.94 32 ASN B O 1
ATOM 1557 N N . ILE B 1 33 ? -18.219 -12.992 -21.094 1 86.31 33 ILE B N 1
ATOM 1558 C CA . ILE B 1 33 ? -18.547 -11.984 -20.094 1 86.31 33 ILE B CA 1
ATOM 1559 C C . ILE B 1 33 ? -18.547 -10.602 -20.734 1 86.31 33 ILE B C 1
ATOM 1561 O O . ILE B 1 33 ? -17.672 -10.273 -21.531 1 86.31 33 ILE B O 1
ATOM 1565 N N . THR B 1 34 ? -19.609 -9.852 -20.453 1 86.5 34 THR B N 1
ATOM 1566 C CA . THR B 1 34 ? -19.672 -8.508 -21.031 1 86.5 34 THR B CA 1
ATOM 1567 C C . THR B 1 34 ? -18.625 -7.602 -20.375 1 86.5 34 THR B C 1
ATOM 1569 O O . THR B 1 34 ? -18.328 -7.734 -19.188 1 86.5 34 THR B O 1
ATOM 1572 N N . PRO B 1 35 ? -18.125 -6.723 -21.172 1 84.31 35 PRO B N 1
ATOM 1573 C CA . PRO B 1 35 ? -17.172 -5.758 -20.625 1 84.31 35 PRO B CA 1
ATOM 1574 C C . PRO B 1 35 ? -17.719 -5.004 -19.422 1 84.31 35 PRO B C 1
ATOM 1576 O O . PRO B 1 35 ? -16.984 -4.723 -18.469 1 84.31 35 PRO B O 1
ATOM 1579 N N . GLN B 1 36 ? -18.938 -4.734 -19.422 1 88.25 36 GLN B N 1
ATOM 1580 C CA . GLN B 1 36 ? -19.547 -4.023 -18.312 1 88.25 36 GLN B CA 1
ATOM 1581 C C . GLN B 1 36 ? -19.516 -4.863 -17.031 1 88.25 36 GLN B C 1
ATOM 1583 O O . GLN B 1 36 ? -19.188 -4.359 -15.953 1 88.25 36 GLN B O 1
ATOM 1588 N N . GLN B 1 37 ? -19.844 -6.094 -17.156 1 89.62 37 GLN B N 1
ATOM 1589 C CA . GLN B 1 37 ? -19.828 -6.988 -16 1 89.62 37 GLN B CA 1
ATOM 1590 C C . GLN B 1 37 ? -18.438 -7.117 -15.422 1 89.62 37 GLN B C 1
ATOM 1592 O O . GLN B 1 37 ? -18.25 -7.043 -14.203 1 89.62 37 GLN B O 1
ATOM 1597 N N . PHE B 1 38 ? -17.594 -7.293 -16.359 1 88.81 38 PHE B N 1
ATOM 1598 C CA . PHE B 1 38 ? -16.203 -7.449 -15.938 1 88.81 38 PHE B CA 1
ATOM 1599 C C . PHE B 1 38 ? -15.711 -6.188 -15.242 1 88.81 38 PHE B C 1
ATOM 1601 O O . PHE B 1 38 ? -15.031 -6.27 -14.219 1 88.81 38 PHE B O 1
ATOM 1608 N N . SER B 1 39 ? -16.016 -5.109 -15.836 1 87.62 39 SER B N 1
ATOM 1609 C CA . SER B 1 39 ? -15.65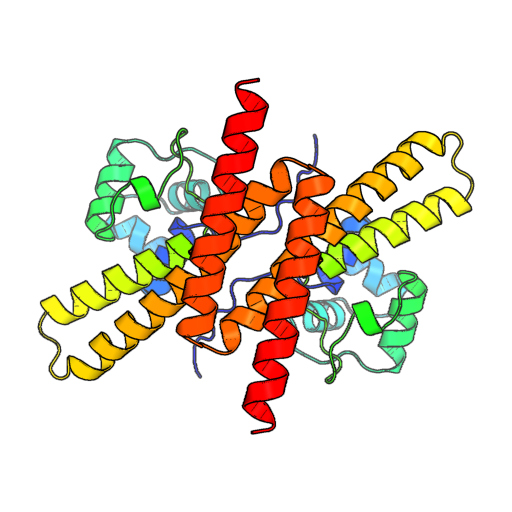6 -3.83 -15.227 1 87.62 39 SER B CA 1
ATOM 1610 C C . SER B 1 39 ? -16.281 -3.688 -13.844 1 87.62 39 SER B C 1
ATOM 1612 O O . SER B 1 39 ? -15.625 -3.229 -12.906 1 87.62 39 SER B O 1
ATOM 1614 N N . ASP B 1 40 ? -17.484 -4.141 -13.672 1 92.12 40 ASP B N 1
ATOM 1615 C CA . ASP B 1 40 ? -18.172 -4.07 -12.391 1 92.12 40 ASP B CA 1
ATOM 1616 C C . ASP B 1 40 ? -17.469 -4.926 -11.336 1 92.12 40 ASP B C 1
ATOM 1618 O O . ASP B 1 40 ? -17.422 -4.559 -10.164 1 92.12 40 ASP B O 1
ATOM 1622 N N . TRP B 1 41 ? -16.984 -6.039 -11.742 1 92.94 41 TRP B N 1
ATOM 1623 C CA . TRP B 1 41 ? -16.266 -6.914 -10.812 1 92.94 41 TRP B CA 1
ATOM 1624 C C . TRP B 1 41 ? -14.961 -6.277 -10.359 1 92.94 41 TRP B C 1
ATOM 1626 O O . TRP B 1 41 ? -14.656 -6.254 -9.164 1 92.94 41 TRP B O 1
ATOM 1636 N N . ILE B 1 42 ? -14.258 -5.703 -11.344 1 89.75 42 ILE B N 1
ATOM 1637 C CA . ILE B 1 42 ? -12.945 -5.117 -11.102 1 89.75 42 ILE B CA 1
ATOM 1638 C C . ILE B 1 42 ? -13.086 -3.912 -10.172 1 89.75 42 ILE B C 1
ATOM 1640 O O . ILE B 1 42 ? -12.273 -3.719 -9.266 1 89.75 42 ILE B O 1
ATOM 1644 N N . LYS B 1 43 ? -14.133 -3.221 -10.344 1 89.69 43 LYS B N 1
ATOM 1645 C CA . LYS B 1 43 ? -14.375 -2.012 -9.562 1 89.69 43 LYS B CA 1
ATOM 1646 C C . LYS B 1 43 ? -15.141 -2.328 -8.289 1 89.69 43 LYS B C 1
ATOM 1648 O O . LYS B 1 43 ? -15.562 -1.417 -7.566 1 89.69 43 LYS B O 1
ATOM 1653 N N . LYS B 1 44 ? -15.398 -3.496 -8.039 1 93.38 44 LYS B N 1
ATOM 1654 C CA . LYS B 1 44 ? -16.062 -4 -6.836 1 93.38 44 LYS B CA 1
ATOM 1655 C C . LYS B 1 44 ? -17.484 -3.457 -6.723 1 93.38 44 LYS B C 1
ATOM 1657 O O . LYS B 1 44 ? -17.938 -3.125 -5.629 1 93.38 44 LYS B O 1
ATOM 1662 N N . ARG B 1 45 ? -18.094 -3.289 -7.781 1 94.31 45 ARG B N 1
ATOM 1663 C CA . ARG B 1 45 ? -19.484 -2.824 -7.785 1 94.31 45 ARG B CA 1
ATOM 1664 C C . ARG B 1 45 ? -20.453 -3.982 -7.547 1 94.31 45 ARG B C 1
ATOM 1666 O O . ARG B 1 45 ? -21.562 -3.779 -7.047 1 94.31 45 ARG B O 1
ATOM 1673 N N . ARG B 1 46 ? -20.062 -5.199 -7.926 1 94.19 46 ARG B N 1
ATOM 1674 C CA . ARG B 1 46 ? -20.859 -6.41 -7.738 1 94.19 46 ARG B CA 1
ATOM 1675 C C . ARG B 1 46 ? -19.969 -7.594 -7.371 1 94.19 46 ARG B C 1
ATOM 1677 O O . ARG B 1 46 ? -18.812 -7.656 -7.777 1 94.19 46 ARG B O 1
ATOM 1684 N N . PRO B 1 47 ? -20.578 -8.477 -6.637 1 96.44 47 PRO B N 1
ATOM 1685 C CA . PRO B 1 47 ? -19.828 -9.711 -6.391 1 96.44 47 PRO B CA 1
ATOM 1686 C C . PRO B 1 47 ? -19.719 -10.602 -7.629 1 96.44 47 PRO B C 1
ATOM 1688 O O . PRO B 1 47 ? -20.547 -10.477 -8.547 1 96.44 47 PRO B O 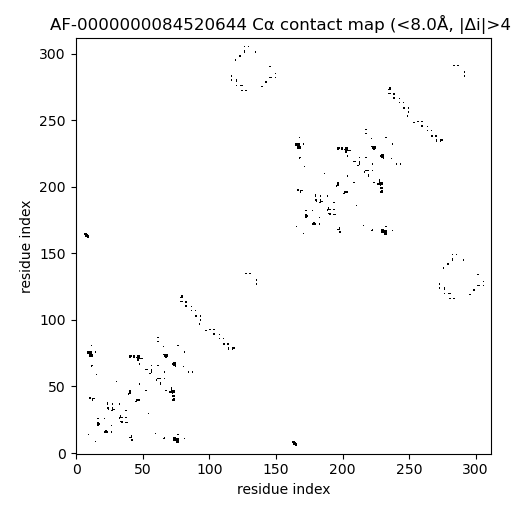1
ATOM 1691 N N . ILE B 1 48 ? -18.766 -11.43 -7.625 1 96.12 48 ILE B N 1
ATOM 1692 C CA . ILE B 1 48 ? -18.594 -12.375 -8.727 1 96.12 48 ILE B CA 1
ATOM 1693 C C . ILE B 1 48 ? -19.375 -13.648 -8.438 1 96.12 48 ILE B C 1
ATOM 1695 O O . ILE B 1 48 ? -19.141 -14.312 -7.422 1 96.12 48 ILE B O 1
ATOM 1699 N N . PRO B 1 49 ? -20.219 -13.977 -9.32 1 94.88 49 PRO B N 1
ATOM 1700 C CA . PRO B 1 49 ? -20.984 -15.211 -9.117 1 94.88 49 PRO B CA 1
ATOM 1701 C C . PRO B 1 49 ? -20.109 -16.453 -9.102 1 94.88 49 PRO B C 1
ATOM 1703 O O . PRO B 1 49 ? -19.094 -16.516 -9.812 1 94.88 49 PRO B O 1
ATOM 1706 N N . GLN B 1 50 ? -20.594 -17.453 -8.391 1 93.62 50 GLN B N 1
ATOM 1707 C CA . GLN B 1 50 ? -19.797 -18.656 -8.172 1 93.62 50 GLN B CA 1
ATOM 1708 C C . GLN B 1 50 ? -19.422 -19.312 -9.492 1 93.62 50 GLN B C 1
ATOM 1710 O O . GLN B 1 50 ? -18.281 -19.781 -9.656 1 93.62 50 GLN B O 1
ATOM 1715 N N . GLU B 1 51 ? -20.312 -19.406 -10.406 1 91.94 51 GLU B N 1
ATOM 1716 C CA . GLU B 1 51 ? -20.047 -20.016 -11.703 1 91.94 51 GLU B CA 1
ATOM 1717 C C . GLU B 1 51 ? -18.938 -19.266 -12.445 1 91.94 51 GLU B C 1
ATOM 1719 O O . GLU B 1 51 ? -18.078 -19.891 -13.078 1 91.94 51 GLU B O 1
ATOM 1724 N N . ARG B 1 52 ? -18.969 -18.016 -12.32 1 92.94 52 ARG B N 1
ATOM 1725 C CA . ARG B 1 52 ? -17.984 -17.188 -13.008 1 92.94 52 ARG B CA 1
ATOM 1726 C C . ARG B 1 52 ? -16.625 -17.266 -12.305 1 92.94 52 ARG B C 1
ATOM 1728 O O . ARG B 1 52 ? -15.586 -17.172 -12.945 1 92.94 52 ARG B O 1
ATOM 1735 N N . LEU B 1 53 ? -16.672 -17.438 -11.039 1 93.56 53 LEU B N 1
ATOM 1736 C CA . LEU B 1 53 ? -15.438 -17.578 -10.281 1 93.56 53 LEU B CA 1
ATOM 1737 C C . LEU B 1 53 ? -14.648 -18.797 -10.75 1 93.56 53 LEU B C 1
ATOM 1739 O O . LEU B 1 53 ? -13.43 -18.734 -10.914 1 93.56 53 LEU B O 1
ATOM 1743 N N . LYS B 1 54 ? -15.391 -19.828 -10.945 1 92.19 54 LYS B N 1
ATOM 1744 C CA . LYS B 1 54 ? -14.75 -21.047 -11.445 1 92.19 54 LYS B CA 1
ATOM 1745 C C . LYS B 1 54 ? -14.125 -20.812 -12.82 1 92.19 54 LYS B C 1
ATOM 1747 O O . LYS B 1 54 ? -12.992 -21.219 -13.062 1 92.19 54 LYS B O 1
ATOM 1752 N N . THR B 1 55 ? -14.867 -20.172 -13.648 1 91.44 55 THR B N 1
ATOM 1753 C CA . THR B 1 55 ? -14.391 -19.875 -15 1 91.44 55 THR B CA 1
ATOM 1754 C C . THR B 1 55 ? -13.125 -19.031 -14.953 1 91.44 55 THR B C 1
ATOM 1756 O O . THR B 1 55 ? -12.156 -19.312 -15.664 1 91.44 55 THR B O 1
ATOM 1759 N N . LEU B 1 56 ? -13.094 -18.047 -14.086 1 91.12 56 LEU B N 1
ATOM 1760 C CA . LEU B 1 56 ? -11.945 -17.156 -13.961 1 91.12 56 LEU B CA 1
ATOM 1761 C C . LEU B 1 56 ? -10.742 -17.906 -13.391 1 91.12 56 LEU B C 1
ATOM 1763 O O . LEU B 1 56 ? -9.617 -17.734 -13.859 1 91.12 56 LEU B O 1
ATOM 1767 N N . SER B 1 57 ? -11.039 -18.656 -12.383 1 91.69 57 SER B N 1
ATOM 1768 C CA . SER B 1 57 ? -9.992 -19.469 -11.758 1 91.69 57 SER B CA 1
ATOM 1769 C C . SER B 1 57 ? -9.32 -20.391 -12.773 1 91.69 57 SER B C 1
ATOM 1771 O O . SER B 1 57 ? -8.094 -20.469 -12.828 1 91.69 57 SER B O 1
ATOM 1773 N N . ASP B 1 58 ? -10.094 -20.984 -13.602 1 89.19 58 ASP B N 1
ATOM 1774 C CA . ASP B 1 58 ? -9.578 -21.875 -14.641 1 89.19 58 ASP B CA 1
ATOM 1775 C C . ASP B 1 58 ? -8.805 -21.094 -15.695 1 89.19 58 ASP B C 1
ATOM 1777 O O . ASP B 1 58 ? -7.742 -21.516 -16.141 1 89.19 58 ASP B O 1
ATOM 1781 N N . TYR B 1 59 ? -9.328 -20.031 -16.016 1 87.62 59 TYR B N 1
ATOM 1782 C CA . TYR B 1 59 ? -8.719 -19.219 -17.062 1 87.62 59 TYR B CA 1
ATOM 1783 C C . TYR B 1 59 ? -7.352 -18.703 -16.641 1 87.62 59 TYR B C 1
ATOM 1785 O O . TYR B 1 59 ? -6.383 -18.781 -17.391 1 87.62 59 TYR B O 1
ATOM 1793 N N . PHE B 1 60 ? -7.285 -18.203 -15.445 1 88.06 60 PHE B N 1
ATOM 1794 C CA . PHE B 1 60 ? -6.047 -17.594 -14.977 1 88.06 60 PHE B CA 1
ATOM 1795 C C . PHE B 1 60 ? -5.164 -18.625 -14.289 1 88.06 60 PHE B C 1
ATOM 1797 O O . PHE B 1 60 ? -4.016 -18.344 -13.938 1 88.06 60 PHE B O 1
ATOM 1804 N N . ASP B 1 61 ? -5.766 -19.766 -13.984 1 87.62 61 ASP B N 1
ATOM 1805 C CA . ASP B 1 61 ? -5.07 -20.875 -13.344 1 87.62 61 ASP B CA 1
ATOM 1806 C C . ASP B 1 61 ? -4.613 -20.5 -11.938 1 87.62 61 ASP B C 1
ATOM 1808 O O . ASP B 1 61 ? -3.441 -20.656 -11.594 1 87.62 61 ASP B O 1
ATOM 1812 N N . ILE B 1 62 ? -5.523 -19.938 -11.258 1 89.94 62 ILE B N 1
ATOM 1813 C CA . ILE B 1 62 ? -5.285 -19.609 -9.852 1 89.94 62 ILE B CA 1
ATOM 1814 C C . ILE B 1 62 ? -6.473 -20.062 -9.008 1 89.94 62 ILE B C 1
ATOM 1816 O O . ILE B 1 62 ? -7.574 -20.25 -9.523 1 89.94 62 ILE B O 1
ATOM 1820 N N . ASP B 1 63 ? -6.211 -20.25 -7.746 1 91.12 63 ASP B N 1
ATOM 1821 C CA . ASP B 1 63 ? -7.285 -20.609 -6.824 1 91.12 63 ASP B CA 1
ATOM 1822 C C . ASP B 1 63 ? -8.227 -19.422 -6.59 1 91.12 63 ASP B C 1
ATOM 1824 O O . ASP B 1 63 ? -7.789 -18.281 -6.531 1 91.12 63 ASP B O 1
ATOM 1828 N N . GLU B 1 64 ? -9.469 -19.734 -6.43 1 93 64 GLU B N 1
ATOM 1829 C CA . GLU B 1 64 ? -10.484 -18.703 -6.199 1 93 64 GLU B CA 1
ATOM 1830 C C . GLU B 1 64 ? -10.164 -17.875 -4.961 1 93 64 GLU B C 1
ATOM 1832 O O . GLU B 1 64 ? -10.539 -16.703 -4.871 1 93 64 GLU B O 1
ATOM 1837 N N . SER B 1 65 ? -9.414 -18.5 -4.051 1 92.06 65 SER B N 1
ATOM 1838 C CA . SER B 1 65 ? -9.125 -17.844 -2.781 1 92.06 65 SER B CA 1
ATOM 1839 C C . SER B 1 65 ? -8.211 -16.641 -2.98 1 92.06 65 SER B C 1
ATOM 1841 O O . SER B 1 65 ? -8.172 -15.75 -2.135 1 92.06 65 SER B O 1
ATOM 1843 N N . TYR B 1 66 ? -7.539 -16.594 -4.074 1 91.56 66 TYR B N 1
ATOM 1844 C CA . TYR B 1 66 ? -6.695 -15.445 -4.383 1 91.56 66 TYR B CA 1
ATOM 1845 C C . TYR B 1 66 ? -7.516 -14.32 -4.992 1 91.56 66 TYR B C 1
ATOM 1847 O O . TYR B 1 66 ? -7.102 -13.156 -4.965 1 91.56 66 TYR B O 1
ATOM 1855 N N . LEU B 1 67 ? -8.648 -14.695 -5.488 1 93.12 67 LEU B N 1
ATOM 1856 C CA . LEU B 1 67 ? -9.391 -13.781 -6.348 1 93.12 67 LEU B CA 1
ATOM 1857 C C . LEU B 1 67 ? -10.438 -13.008 -5.547 1 93.12 67 LEU B C 1
ATOM 1859 O O . LEU B 1 67 ? -10.609 -11.805 -5.738 1 93.12 67 LEU B O 1
ATOM 1863 N N . VAL B 1 68 ? -11.094 -13.75 -4.613 1 95.12 68 VAL B N 1
ATOM 1864 C CA . VAL B 1 68 ? -12.258 -13.102 -4.016 1 95.12 68 VAL B CA 1
ATOM 1865 C C . VAL B 1 68 ? -12.195 -13.234 -2.494 1 95.12 68 VAL B C 1
ATOM 1867 O O . VAL B 1 68 ? -11.484 -14.094 -1.968 1 95.12 68 VAL B O 1
ATOM 1870 N N . ASP B 1 69 ? -12.938 -12.336 -1.86 1 94.38 69 ASP B N 1
ATOM 1871 C CA . ASP B 1 69 ? -13.094 -12.406 -0.409 1 94.38 69 ASP B CA 1
ATOM 1872 C C . ASP B 1 69 ? -14.297 -13.25 -0.021 1 94.38 69 ASP B C 1
ATOM 1874 O O . ASP B 1 69 ? -14.852 -13.969 -0.856 1 94.38 69 ASP B O 1
ATOM 1878 N N . GLU B 1 70 ? -14.672 -13.172 1.236 1 93.25 70 GLU B N 1
ATOM 1879 C CA . GLU B 1 70 ? -15.742 -14.008 1.756 1 93.25 70 GLU B CA 1
ATOM 1880 C C . GLU B 1 70 ? -17.078 -13.648 1.124 1 93.25 70 GLU B C 1
ATOM 1882 O O . GLU B 1 70 ? -18.016 -14.461 1.109 1 93.25 70 GLU B O 1
ATOM 1887 N N . ASN B 1 71 ? -17.219 -12.453 0.529 1 94.94 71 ASN B N 1
ATOM 1888 C CA . ASN B 1 71 ? -18.469 -11.992 -0.082 1 94.94 71 ASN B CA 1
ATOM 1889 C C . ASN B 1 71 ? -18.406 -12.07 -1.604 1 94.94 71 ASN B C 1
ATOM 1891 O O . ASN B 1 71 ? -19.25 -11.492 -2.295 1 94.94 71 ASN B O 1
ATOM 1895 N N . ASN B 1 72 ? -17.328 -12.641 -2.113 1 95.81 72 ASN B N 1
ATOM 1896 C CA . ASN B 1 72 ? -17.125 -12.906 -3.535 1 95.81 72 ASN B CA 1
ATOM 1897 C C . ASN B 1 72 ? -16.844 -11.625 -4.309 1 95.81 72 ASN B C 1
ATOM 1899 O O . ASN B 1 72 ? -17.125 -11.531 -5.504 1 95.81 72 ASN B O 1
ATOM 1903 N N . PHE B 1 73 ? -16.422 -10.688 -3.553 1 96.19 73 PHE B N 1
ATOM 1904 C CA . PHE B 1 73 ? -15.836 -9.531 -4.227 1 96.19 73 PHE B CA 1
ATOM 1905 C C . PHE B 1 73 ? -14.352 -9.75 -4.496 1 96.19 73 PHE B C 1
ATOM 1907 O O . PHE B 1 73 ? -13.656 -10.375 -3.697 1 96.19 73 PHE B O 1
ATOM 1914 N N . THR B 1 74 ? -13.977 -9.242 -5.617 1 95.38 74 THR B N 1
ATOM 1915 C CA . THR B 1 74 ? -12.555 -9.352 -5.898 1 95.38 74 THR B CA 1
ATOM 1916 C C . THR B 1 74 ? -11.727 -8.727 -4.781 1 95.38 74 THR B C 1
ATOM 1918 O O . THR B 1 74 ? -12.094 -7.676 -4.246 1 95.38 74 THR B O 1
ATOM 1921 N N . LYS B 1 75 ? -10.672 -9.406 -4.516 1 93.38 75 LYS B N 1
ATOM 1922 C CA . LYS B 1 75 ? -9.812 -8.922 -3.438 1 93.38 75 LYS B CA 1
ATOM 1923 C C . LYS B 1 75 ? -8.953 -7.75 -3.906 1 93.38 75 LYS B C 1
ATOM 1925 O O . LYS B 1 75 ? -8.609 -7.66 -5.086 1 93.38 75 LYS B O 1
ATOM 1930 N N . ASN B 1 76 ? -8.602 -6.918 -2.955 1 90.94 76 ASN B N 1
ATOM 1931 C CA . ASN B 1 76 ? -7.52 -5.977 -3.229 1 90.94 76 ASN B CA 1
ATOM 1932 C C . ASN B 1 76 ? -6.191 -6.695 -3.432 1 90.94 76 ASN B C 1
ATOM 1934 O O . ASN B 1 76 ? -5.984 -7.789 -2.902 1 90.94 76 ASN B O 1
ATOM 1938 N N . LEU B 1 77 ? -5.438 -6.078 -4.184 1 90.75 77 LEU B N 1
ATOM 1939 C CA . LEU B 1 77 ? -4.125 -6.668 -4.414 1 90.75 77 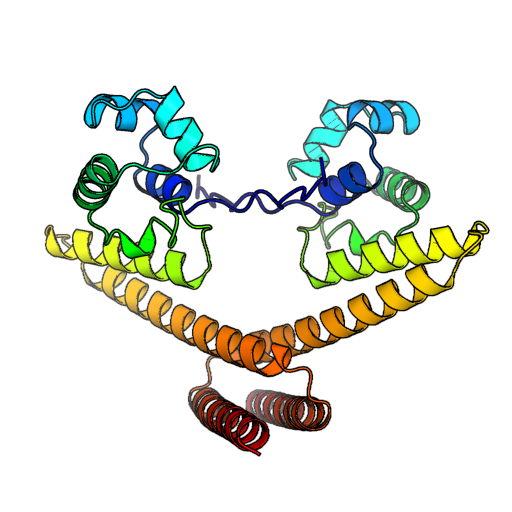LEU B CA 1
ATOM 1940 C C . LEU B 1 77 ? -3.17 -6.336 -3.275 1 90.75 77 LEU B C 1
ATOM 1942 O O . LEU B 1 77 ? -2.818 -5.172 -3.074 1 90.75 77 LEU B O 1
ATOM 1946 N N . ASP B 1 78 ? -2.885 -7.312 -2.479 1 88.56 78 ASP B N 1
ATOM 1947 C CA . ASP B 1 78 ? -1.876 -7.062 -1.453 1 88.56 78 ASP B CA 1
ATOM 1948 C C . ASP B 1 78 ? -0.527 -7.656 -1.854 1 88.56 78 ASP B C 1
ATOM 1950 O O . ASP B 1 78 ? -0.445 -8.438 -2.805 1 88.56 78 ASP B O 1
ATOM 1954 N N . PRO B 1 79 ? 0.489 -7.164 -1.204 1 91.06 79 PRO B N 1
ATOM 1955 C CA . PRO B 1 79 ? 1.841 -7.551 -1.613 1 91.06 79 PRO B CA 1
ATOM 1956 C C . PRO B 1 79 ? 2.041 -9.062 -1.627 1 91.06 79 PRO B C 1
ATOM 1958 O O . PRO B 1 79 ? 2.66 -9.602 -2.549 1 91.06 79 PRO B O 1
ATOM 1961 N N . ILE B 1 80 ? 1.48 -9.719 -0.675 1 93.81 80 ILE B N 1
ATOM 1962 C CA . ILE B 1 80 ? 1.689 -11.164 -0.572 1 93.81 80 ILE B CA 1
ATOM 1963 C C . ILE B 1 80 ? 0.945 -11.875 -1.7 1 93.81 80 ILE B C 1
ATOM 1965 O O . ILE B 1 80 ? 1.503 -12.75 -2.363 1 93.81 80 ILE B O 1
ATOM 1969 N N . ASN B 1 81 ? -0.258 -11.5 -1.909 1 91.94 81 ASN B N 1
ATOM 1970 C CA . ASN B 1 81 ? -1.039 -12.094 -2.99 1 91.94 81 ASN B CA 1
ATOM 1971 C C . ASN B 1 81 ? -0.4 -11.828 -4.352 1 91.94 81 ASN B C 1
ATOM 1973 O O . ASN B 1 81 ? -0.394 -12.703 -5.219 1 91.94 81 ASN B O 1
ATOM 1977 N N . LYS B 1 82 ? 0.068 -10.695 -4.465 1 93.44 82 LYS B N 1
ATOM 1978 C CA . LYS B 1 82 ? 0.752 -10.352 -5.711 1 93.44 82 LYS B CA 1
ATOM 1979 C C . LYS B 1 82 ? 1.947 -11.273 -5.953 1 93.44 82 LYS B C 1
ATOM 1981 O O . LYS B 1 82 ? 2.119 -11.797 -7.051 1 93.44 82 LYS B O 1
ATOM 1986 N N . ILE B 1 83 ? 2.686 -11.453 -4.965 1 95.75 83 ILE B N 1
ATOM 1987 C CA . ILE B 1 83 ? 3.879 -12.289 -5.059 1 95.75 83 ILE B CA 1
ATOM 1988 C C . ILE B 1 83 ? 3.48 -13.727 -5.371 1 95.75 83 ILE B C 1
ATOM 1990 O O . ILE B 1 83 ? 4.09 -14.375 -6.227 1 95.75 83 ILE B O 1
ATOM 1994 N N . ASP B 1 84 ? 2.479 -14.156 -4.691 1 94.25 84 ASP B N 1
ATOM 1995 C CA . ASP B 1 84 ? 1.999 -15.516 -4.906 1 94.25 84 ASP B CA 1
ATOM 1996 C C . ASP B 1 84 ? 1.576 -15.719 -6.359 1 94.25 84 ASP B C 1
ATOM 1998 O O . ASP B 1 84 ? 1.935 -16.719 -6.98 1 94.25 84 ASP B O 1
ATOM 2002 N N . ILE B 1 85 ? 0.873 -14.836 -6.848 1 92.12 85 ILE B N 1
ATOM 2003 C CA . ILE B 1 85 ? 0.369 -14.938 -8.211 1 92.12 85 ILE B CA 1
ATOM 2004 C C . ILE B 1 85 ? 1.536 -14.906 -9.195 1 92.12 85 ILE B C 1
ATOM 2006 O O . ILE B 1 85 ? 1.579 -15.695 -10.141 1 92.12 85 ILE B O 1
ATOM 2010 N N . GLN B 1 86 ? 2.486 -14.055 -8.961 1 93.38 86 GLN B N 1
ATOM 2011 C CA . GLN B 1 86 ? 3.67 -13.969 -9.812 1 93.38 86 GLN B CA 1
ATOM 2012 C C . GLN B 1 86 ? 4.426 -15.297 -9.836 1 93.38 86 GLN B C 1
ATOM 2014 O O . GLN B 1 86 ? 4.816 -15.773 -10.898 1 93.38 86 GLN B O 1
ATOM 2019 N N . MET B 1 87 ? 4.555 -15.852 -8.711 1 94.56 87 MET B N 1
ATOM 2020 C CA . MET B 1 87 ? 5.266 -17.125 -8.602 1 94.56 87 MET B CA 1
ATOM 2021 C C . MET B 1 87 ? 4.512 -18.234 -9.336 1 94.56 87 MET B C 1
ATOM 2023 O O . MET B 1 87 ? 5.121 -19.047 -10.023 1 94.56 87 MET B O 1
ATOM 2027 N N . LEU B 1 88 ? 3.242 -18.203 -9.164 1 91.5 88 LEU B N 1
ATOM 2028 C CA . LEU B 1 88 ? 2.416 -19.188 -9.844 1 91.5 88 LEU B CA 1
ATOM 2029 C C . LEU B 1 88 ? 2.559 -19.078 -11.359 1 91.5 88 LEU B C 1
ATOM 2031 O O . LEU B 1 88 ? 2.684 -20.078 -12.055 1 91.5 88 LEU B O 1
ATOM 2035 N N . LEU B 1 89 ? 2.574 -17.906 -11.812 1 87.25 89 LEU B N 1
ATOM 2036 C CA . LEU B 1 89 ? 2.662 -17.672 -13.25 1 87.25 89 LEU B CA 1
ATOM 2037 C C . LEU B 1 89 ? 4.023 -18.109 -13.789 1 87.25 89 LEU B C 1
ATOM 2039 O O . LEU B 1 89 ? 4.113 -18.703 -14.867 1 87.25 89 LEU B O 1
ATOM 2043 N N . ILE B 1 90 ? 5.016 -17.859 -13.062 1 91.56 90 ILE B N 1
ATOM 2044 C CA . ILE B 1 90 ? 6.363 -18.25 -13.477 1 91.56 90 ILE B CA 1
ATOM 2045 C C . ILE B 1 90 ? 6.488 -19.766 -13.492 1 91.56 90 ILE B C 1
ATOM 2047 O O . ILE B 1 90 ? 7.059 -20.328 -14.43 1 91.56 90 ILE B O 1
ATOM 2051 N N . LYS B 1 91 ? 5.992 -20.344 -12.516 1 91.75 91 LYS B N 1
ATOM 2052 C CA . LYS B 1 91 ? 6.039 -21.797 -12.438 1 91.75 91 LYS B CA 1
ATOM 2053 C C . LYS B 1 91 ? 5.293 -22.422 -13.609 1 91.75 91 LYS B C 1
ATOM 2055 O O . LYS B 1 91 ? 5.738 -23.438 -14.164 1 91.75 91 LYS B O 1
ATOM 2060 N N . LYS B 1 92 ? 4.27 -21.891 -14 1 87.62 92 LYS B N 1
ATOM 2061 C CA . LYS B 1 92 ? 3.508 -22.375 -15.148 1 87.62 92 LYS B CA 1
ATOM 2062 C C . LYS B 1 92 ? 4.328 -22.266 -16.438 1 87.62 92 LYS B C 1
ATOM 2064 O O . LYS B 1 92 ? 4.316 -23.188 -17.266 1 87.62 92 LYS B O 1
ATOM 2069 N N . LYS B 1 93 ? 5.008 -21.203 -16.531 1 86.31 93 LYS B N 1
ATOM 2070 C CA . LYS B 1 93 ? 5.867 -21 -17.688 1 86.31 93 LYS B CA 1
ATOM 2071 C C . LYS B 1 93 ? 6.969 -22.062 -17.75 1 86.31 93 LYS B C 1
ATOM 2073 O O . LYS B 1 93 ? 7.293 -22.578 -18.828 1 86.31 93 LYS B O 1
ATOM 2078 N N . ILE B 1 94 ? 7.449 -22.359 -16.688 1 91.12 94 ILE B N 1
ATOM 2079 C CA . ILE B 1 94 ? 8.5 -23.375 -16.609 1 91.12 94 ILE B CA 1
ATOM 2080 C C . ILE B 1 94 ? 7.941 -24.734 -17.016 1 91.12 94 ILE B C 1
ATOM 2082 O O . ILE B 1 94 ? 8.57 -25.453 -17.781 1 91.12 94 ILE B O 1
ATOM 2086 N N . ASN B 1 95 ? 6.77 -24.969 -16.547 1 89.06 95 ASN B N 1
ATOM 2087 C CA . ASN B 1 95 ? 6.148 -26.25 -16.828 1 89.06 95 ASN B CA 1
ATOM 2088 C C . ASN B 1 95 ? 5.777 -26.391 -18.312 1 89.06 95 ASN B C 1
ATOM 2090 O O . ASN B 1 95 ? 5.746 -27.5 -18.844 1 89.06 95 ASN B O 1
ATOM 2094 N N . GLU B 1 96 ? 5.57 -25.297 -18.953 1 87 96 GLU B N 1
ATOM 2095 C CA . GLU B 1 96 ? 5.207 -25.297 -20.375 1 87 96 GLU B CA 1
ATOM 2096 C C . GLU B 1 96 ? 6.441 -25.453 -21.25 1 87 96 GLU B C 1
ATOM 2098 O O . GLU B 1 96 ? 6.324 -25.625 -22.469 1 87 96 GLU B O 1
ATOM 2103 N N . GLY B 1 97 ? 7.605 -25.547 -20.703 1 82.88 97 GLY B N 1
ATOM 2104 C CA . GLY B 1 97 ? 8.797 -25.953 -21.438 1 82.88 97 GLY B CA 1
ATOM 2105 C C . GLY B 1 97 ? 9.641 -24.781 -21.906 1 82.88 97 GLY B C 1
ATOM 21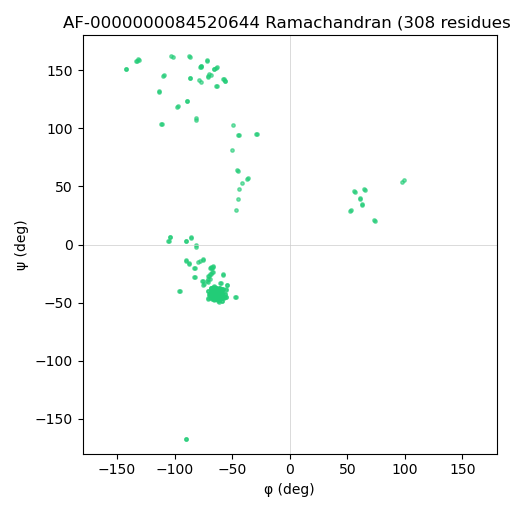06 O O . GLY B 1 97 ? 10.023 -24.703 -23.078 1 82.88 97 GLY B O 1
ATOM 2107 N N . VAL B 1 98 ? 9.992 -23.953 -21 1 78.06 98 VAL B N 1
ATOM 2108 C CA . VAL B 1 98 ? 10.906 -22.875 -21.344 1 78.06 98 VAL B CA 1
ATOM 2109 C C . VAL B 1 98 ? 12.328 -23.406 -21.453 1 78.06 98 VAL B C 1
ATOM 2111 O O . VAL B 1 98 ? 12.695 -24.375 -20.781 1 78.06 98 VAL B O 1
ATOM 2114 N N . GLU B 1 99 ? 13.039 -22.938 -22.406 1 79.69 99 GLU B N 1
ATOM 2115 C CA . GLU B 1 99 ? 14.391 -23.422 -22.688 1 79.69 99 GLU B CA 1
ATOM 2116 C C . GLU B 1 99 ? 15.32 -23.188 -21.5 1 79.69 99 GLU B C 1
ATOM 2118 O O . GLU B 1 99 ? 16.062 -24.094 -21.109 1 79.69 99 GLU B O 1
ATOM 2123 N N . GLU B 1 100 ? 15.297 -21.969 -21 1 88.62 100 GLU B N 1
ATOM 2124 C CA . GLU B 1 100 ? 16.172 -21.641 -19.875 1 88.62 100 GLU B CA 1
ATOM 2125 C C . GLU B 1 100 ? 15.375 -21.406 -18.594 1 88.62 100 GLU B C 1
ATOM 2127 O O . GLU B 1 100 ? 14.797 -20.328 -18.406 1 88.62 100 GLU B O 1
ATOM 2132 N N . THR B 1 101 ? 15.461 -22.453 -17.75 1 92.12 101 THR B N 1
ATOM 2133 C CA . THR B 1 101 ? 14.641 -22.422 -16.547 1 92.12 101 THR B CA 1
ATOM 2134 C C . THR B 1 101 ? 15.359 -21.703 -15.422 1 92.12 101 THR B C 1
ATOM 2136 O O . THR B 1 101 ? 14.727 -21.219 -14.477 1 92.12 101 THR B O 1
ATOM 2139 N N . GLU B 1 102 ? 16.625 -21.531 -15.562 1 93.88 102 GLU B N 1
ATOM 2140 C CA . GLU B 1 102 ? 17.438 -21.031 -14.453 1 93.88 102 GLU B CA 1
ATOM 2141 C C . GLU B 1 102 ? 17.047 -19.609 -14.07 1 93.88 102 GLU B C 1
ATOM 2143 O O . GLU B 1 102 ? 16.875 -19.297 -12.891 1 93.88 102 GLU B O 1
ATOM 2148 N N . PRO B 1 103 ? 16.922 -18.781 -15.07 1 94.56 103 PRO B N 1
ATOM 2149 C CA . PRO B 1 103 ? 16.531 -17.422 -14.703 1 94.56 103 PRO B CA 1
ATOM 2150 C C . PRO B 1 103 ? 15.18 -17.359 -14 1 94.56 103 PRO B C 1
ATOM 2152 O O . PRO B 1 103 ? 14.977 -16.531 -13.109 1 94.56 103 PRO B O 1
ATOM 2155 N N . TYR B 1 104 ? 14.305 -18.203 -14.336 1 94.19 104 TYR B N 1
ATOM 2156 C CA . TYR B 1 104 ? 12.984 -18.25 -13.734 1 94.19 104 TYR B CA 1
ATOM 2157 C C . TYR B 1 104 ? 13.055 -18.766 -12.305 1 94.19 104 TYR B C 1
ATOM 2159 O O . TYR B 1 104 ? 12.359 -18.266 -11.414 1 94.19 104 TYR B O 1
ATOM 2167 N N . LEU B 1 105 ? 13.867 -19.703 -12.156 1 95.38 105 LEU B N 1
ATOM 2168 C CA . LEU B 1 105 ? 14.047 -20.25 -10.82 1 95.38 105 LEU B CA 1
ATOM 2169 C C . LEU B 1 105 ? 14.664 -19.219 -9.883 1 95.38 105 LEU B C 1
ATOM 2171 O O . LEU B 1 105 ? 14.266 -19.109 -8.719 1 95.38 105 LEU B O 1
ATOM 2175 N N . GLU B 1 106 ? 15.539 -18.516 -10.438 1 96.69 106 GLU B N 1
ATOM 2176 C CA . GLU B 1 106 ? 16.156 -17.453 -9.648 1 96.69 106 GLU B CA 1
ATOM 2177 C C . GLU B 1 106 ? 15.133 -16.375 -9.273 1 96.69 106 GLU B C 1
ATOM 2179 O O . GLU B 1 106 ? 15.133 -15.875 -8.148 1 96.69 106 GLU B O 1
ATOM 2184 N N . HIS B 1 107 ? 14.305 -16.078 -10.195 1 96.31 107 HIS B N 1
ATOM 2185 C CA . HIS B 1 107 ? 13.258 -15.102 -9.93 1 96.31 107 HIS B CA 1
ATOM 2186 C C . HIS B 1 107 ? 12.297 -15.586 -8.852 1 96.31 107 HIS B C 1
ATOM 2188 O O . HIS B 1 107 ? 11.898 -14.82 -7.977 1 96.31 107 HIS B O 1
ATOM 2194 N N . ILE B 1 108 ? 11.984 -16.797 -8.891 1 96.62 108 ILE B N 1
ATOM 2195 C CA . ILE B 1 108 ? 11.102 -17.375 -7.883 1 96.62 108 ILE B CA 1
ATOM 2196 C C . ILE B 1 108 ? 11.75 -17.281 -6.508 1 96.62 108 ILE B C 1
ATOM 2198 O O . ILE B 1 108 ? 11.086 -16.953 -5.52 1 96.62 108 ILE B O 1
ATOM 2202 N N . GLN B 1 109 ? 13.008 -17.516 -6.512 1 96.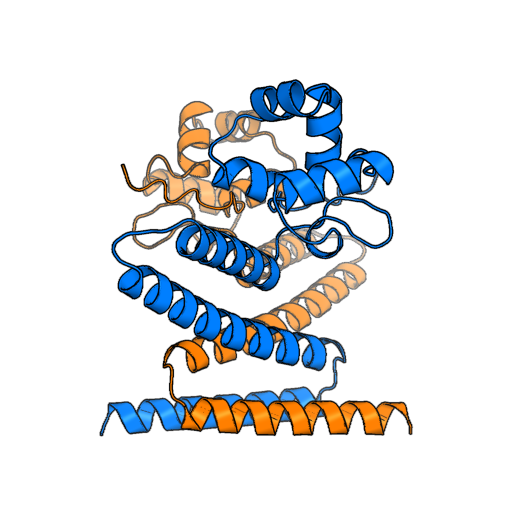88 109 GLN B N 1
ATOM 2203 C CA . GLN B 1 109 ? 13.719 -17.438 -5.242 1 96.88 109 GLN B CA 1
ATOM 2204 C C . GLN B 1 109 ? 13.688 -16.016 -4.68 1 96.88 109 GLN B C 1
ATOM 2206 O O . GLN B 1 109 ? 13.484 -15.828 -3.48 1 96.88 109 GLN B O 1
ATOM 2211 N N . LYS B 1 110 ? 13.898 -15.141 -5.547 1 96.88 110 LYS B N 1
ATOM 2212 C CA . LYS B 1 110 ? 13.836 -13.742 -5.129 1 96.88 110 LYS B CA 1
ATOM 2213 C C . LYS B 1 110 ? 12.453 -13.383 -4.598 1 96.88 110 LYS B C 1
ATOM 2215 O O . LYS B 1 110 ? 12.328 -12.703 -3.58 1 96.88 110 LYS B O 1
ATOM 2220 N N . LEU B 1 111 ? 11.484 -13.906 -5.223 1 97.19 111 LEU B N 1
ATOM 2221 C CA . LEU B 1 111 ? 10.109 -13.656 -4.82 1 97.19 111 LEU B CA 1
ATOM 2222 C C . LEU B 1 111 ? 9.812 -14.297 -3.471 1 97.19 111 LEU B C 1
ATOM 2224 O O . LEU B 1 111 ? 9.094 -13.727 -2.648 1 97.19 111 LEU B O 1
ATOM 2228 N N . GLN B 1 112 ? 10.352 -15.391 -3.307 1 97.06 112 GLN B N 1
ATOM 2229 C CA . GLN B 1 112 ? 10.156 -16.078 -2.035 1 97.06 112 GLN B CA 1
ATOM 2230 C C . GLN B 1 112 ? 10.773 -15.297 -0.883 1 97.06 112 GLN B C 1
ATOM 2232 O O . GLN B 1 112 ? 10.188 -15.211 0.198 1 97.06 112 GLN B O 1
ATOM 2237 N N . LYS B 1 113 ? 11.906 -14.773 -1.168 1 96.62 113 LYS B N 1
ATOM 2238 C CA . LYS B 1 113 ? 12.555 -13.953 -0.154 1 96.62 113 LYS B CA 1
ATOM 2239 C C . LYS B 1 113 ? 11.727 -12.711 0.167 1 96.62 113 LYS B C 1
ATOM 2241 O O . LYS B 1 113 ? 11.562 -12.352 1.335 1 96.62 113 LYS B O 1
ATOM 2246 N N . GLU B 1 114 ? 11.242 -12.141 -0.827 1 96.62 114 GLU B N 1
ATOM 2247 C CA . GLU B 1 114 ? 10.406 -10.969 -0.639 1 96.62 114 GLU B CA 1
ATOM 2248 C C . GLU B 1 114 ? 9.125 -11.32 0.121 1 96.62 114 GLU B C 1
ATOM 2250 O O . GLU B 1 114 ? 8.68 -10.547 0.974 1 96.62 114 GLU B O 1
ATOM 2255 N N . LYS B 1 115 ? 8.586 -12.406 -0.198 1 96.88 115 LYS B N 1
ATOM 2256 C CA . LYS B 1 115 ? 7.379 -12.852 0.485 1 96.88 115 LYS B CA 1
ATOM 2257 C C . LYS B 1 115 ? 7.629 -13.055 1.977 1 96.88 115 LYS B C 1
ATOM 2259 O O . LYS B 1 115 ? 6.812 -12.656 2.811 1 96.88 115 LYS B O 1
ATOM 2264 N N . ALA B 1 116 ? 8.75 -13.664 2.227 1 97.56 116 ALA B N 1
ATOM 2265 C CA . ALA B 1 116 ? 9.117 -13.875 3.625 1 97.56 116 ALA B CA 1
ATOM 2266 C C . ALA B 1 116 ? 9.203 -12.555 4.379 1 97.56 116 ALA B C 1
ATOM 2268 O O . ALA B 1 116 ? 8.758 -12.453 5.523 1 97.56 116 ALA B O 1
ATOM 2269 N N . LYS B 1 117 ? 9.781 -11.609 3.734 1 97.56 117 LYS B N 1
ATOM 2270 C CA . LYS B 1 117 ? 9.867 -10.281 4.344 1 97.56 117 LYS B CA 1
ATOM 2271 C C . LYS B 1 117 ? 8.477 -9.711 4.609 1 97.56 117 LYS B C 1
ATOM 2273 O O . LYS B 1 117 ? 8.211 -9.188 5.695 1 97.56 117 LYS B O 1
ATOM 2278 N N . GLN B 1 118 ? 7.609 -9.844 3.65 1 96.56 118 GLN B N 1
ATOM 2279 C CA . GLN B 1 118 ? 6.254 -9.328 3.785 1 96.56 118 GLN B CA 1
ATOM 2280 C C . GLN B 1 118 ? 5.496 -10.047 4.898 1 96.56 118 GLN B C 1
ATOM 2282 O O . GLN B 1 118 ? 4.691 -9.43 5.602 1 96.56 118 GLN B O 1
ATOM 2287 N N . ILE B 1 119 ? 5.727 -11.266 5.016 1 97.94 119 ILE B N 1
ATOM 2288 C CA . ILE B 1 119 ? 5.086 -12.039 6.074 1 97.94 119 ILE B CA 1
ATOM 2289 C C . ILE B 1 119 ? 5.535 -11.516 7.438 1 97.94 119 ILE B C 1
ATOM 2291 O O . ILE B 1 119 ? 4.711 -11.312 8.336 1 97.94 119 ILE B O 1
ATOM 2295 N N . ARG B 1 120 ? 6.809 -11.297 7.582 1 98.06 120 ARG B N 1
ATOM 2296 C CA . ARG B 1 120 ? 7.336 -10.758 8.828 1 98.06 120 ARG B CA 1
ATOM 2297 C C . ARG B 1 120 ? 6.723 -9.398 9.141 1 98.06 120 ARG B C 1
ATOM 2299 O O . ARG B 1 120 ? 6.332 -9.133 10.281 1 98.06 120 ARG B O 1
ATOM 2306 N N . ILE B 1 121 ? 6.648 -8.617 8.164 1 97.88 121 ILE B N 1
ATOM 2307 C CA . ILE B 1 121 ? 6.059 -7.289 8.312 1 97.88 121 ILE B CA 1
ATOM 2308 C C . ILE B 1 121 ? 4.594 -7.418 8.719 1 97.88 121 ILE B C 1
ATOM 2310 O O . ILE B 1 121 ? 4.129 -6.711 9.617 1 97.88 121 ILE B O 1
ATOM 2314 N N . GLY B 1 122 ? 3.906 -8.234 8.086 1 97.06 122 GLY B N 1
ATOM 2315 C CA . GLY B 1 122 ? 2.516 -8.477 8.438 1 97.06 122 GLY B CA 1
ATOM 2316 C C . GLY B 1 122 ? 2.334 -8.961 9.859 1 97.06 122 GLY B C 1
ATOM 2317 O O . GLY B 1 122 ? 1.355 -8.609 10.523 1 97.06 122 GLY B O 1
ATOM 2318 N N . ARG B 1 123 ? 3.234 -9.812 10.281 1 97.81 123 ARG B N 1
ATOM 2319 C CA . ARG B 1 123 ? 3.195 -10.297 11.656 1 97.81 123 ARG B CA 1
ATOM 2320 C C . ARG B 1 123 ? 3.367 -9.148 12.648 1 97.81 123 ARG B C 1
ATOM 2322 O O . ARG B 1 123 ? 2.631 -9.062 13.633 1 97.81 123 ARG B O 1
ATOM 2329 N N . LEU B 1 124 ? 4.332 -8.32 12.359 1 98.25 124 LEU B N 1
ATOM 2330 C CA . LEU B 1 124 ? 4.523 -7.168 13.234 1 98.25 124 LEU B CA 1
ATOM 2331 C C . LEU B 1 124 ? 3.283 -6.285 13.258 1 98.25 124 LEU B C 1
ATOM 2333 O O . LEU B 1 124 ? 2.848 -5.844 14.32 1 98.25 124 LEU B O 1
ATOM 2337 N N . ALA B 1 125 ? 2.77 -6.066 12.117 1 97.19 125 ALA B N 1
ATOM 2338 C CA . ALA B 1 125 ? 1.573 -5.234 12.016 1 97.19 125 ALA B CA 1
ATOM 2339 C C . ALA B 1 125 ? 0.438 -5.801 12.867 1 97.19 125 ALA B C 1
ATOM 2341 O O . ALA B 1 125 ? -0.279 -5.055 13.539 1 97.19 125 ALA B O 1
ATOM 2342 N N . SER B 1 126 ? 0.248 -7.059 12.766 1 96.88 126 SER B N 1
ATOM 2343 C CA . SER B 1 126 ? -0.789 -7.73 13.547 1 96.88 126 SER B CA 1
ATOM 2344 C C . SER B 1 126 ? -0.558 -7.559 15.039 1 96.88 126 SER B C 1
ATOM 2346 O O . SER B 1 126 ? -1.503 -7.328 15.797 1 96.88 126 SER B O 1
ATOM 2348 N N . ILE B 1 127 ? 0.664 -7.68 15.445 1 97.44 127 ILE B N 1
ATOM 2349 C CA . ILE B 1 127 ? 1.031 -7.512 16.844 1 97.44 127 ILE B CA 1
ATOM 2350 C C . ILE B 1 127 ? 0.707 -6.086 17.297 1 97.44 127 ILE B C 1
ATOM 2352 O O . ILE B 1 127 ? 0.117 -5.887 18.359 1 97.44 127 ILE B O 1
ATOM 2356 N N . LEU B 1 128 ? 1.026 -5.125 16.484 1 97.38 128 LEU B N 1
ATOM 2357 C CA . LEU B 1 128 ? 0.867 -3.715 16.812 1 97.38 128 LEU B CA 1
ATOM 2358 C C . LEU B 1 128 ? -0.609 -3.342 16.906 1 97.38 128 LEU B C 1
ATOM 2360 O O . LEU B 1 128 ? -0.964 -2.357 17.562 1 97.38 128 LEU B O 1
ATOM 2364 N N . HIS B 1 129 ? -1.424 -4.105 16.328 1 94.38 129 HIS B N 1
ATOM 2365 C CA . HIS B 1 129 ? -2.859 -3.846 16.344 1 94.38 129 HIS B CA 1
ATOM 2366 C C . HIS B 1 129 ? -3.432 -4.004 17.75 1 94.38 129 HIS B C 1
ATOM 2368 O O . HIS B 1 129 ? -4.477 -3.436 18.062 1 94.38 129 HIS B O 1
ATOM 2374 N N . HIS B 1 130 ? -2.816 -4.723 18.562 1 93.88 130 HIS B N 1
ATOM 2375 C CA . HIS B 1 130 ? -3.299 -4.969 19.906 1 93.88 130 HIS B CA 1
ATOM 2376 C C . HIS B 1 130 ? -3.078 -3.752 20.8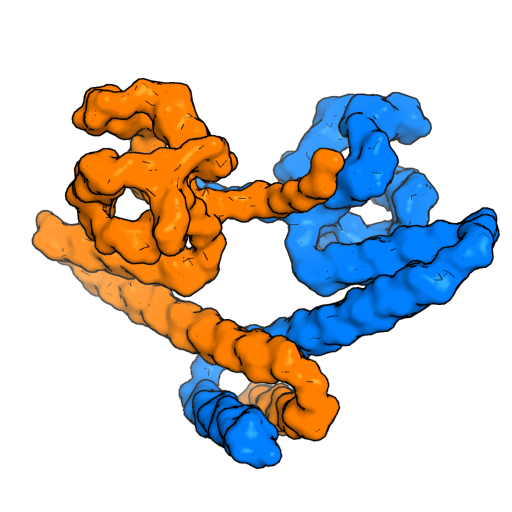12 1 93.88 130 HIS B C 1
ATOM 2378 O O . HIS B 1 130 ? -3.588 -3.701 21.922 1 93.88 130 HIS B O 1
ATOM 2384 N N . ASP B 1 131 ? -2.324 -2.857 20.375 1 93.44 131 ASP B N 1
ATOM 2385 C CA . ASP B 1 131 ? -2.125 -1.579 21.047 1 93.44 131 ASP B CA 1
ATOM 2386 C C . ASP B 1 131 ? -1.651 -1.784 22.484 1 93.44 131 ASP B C 1
ATOM 2388 O O . ASP B 1 131 ? -2.189 -1.178 23.422 1 93.44 131 ASP B O 1
ATOM 2392 N N . ASP B 1 132 ? -0.742 -2.604 22.703 1 94.56 132 ASP B N 1
ATOM 2393 C CA . ASP B 1 132 ? -0.155 -2.869 24.016 1 94.56 132 ASP B CA 1
ATOM 2394 C C . ASP B 1 132 ? 1.143 -2.088 24.203 1 94.56 132 ASP B C 1
ATOM 2396 O O . ASP B 1 132 ? 2.129 -2.334 23.5 1 94.56 132 ASP B O 1
ATOM 2400 N N . GLU B 1 133 ? 1.132 -1.255 25.156 1 93.81 133 GLU B N 1
ATOM 2401 C CA . GLU B 1 133 ? 2.244 -0.329 25.359 1 93.81 133 GLU B CA 1
ATOM 2402 C C . GLU B 1 133 ? 3.521 -1.072 25.734 1 93.81 133 GLU B C 1
ATOM 2404 O O . GLU B 1 133 ? 4.617 -0.688 25.312 1 93.81 133 GLU B O 1
ATOM 2409 N N . GLU B 1 134 ? 3.357 -2.023 26.531 1 94.56 134 GLU B N 1
ATOM 2410 C CA . GLU B 1 134 ? 4.523 -2.799 26.953 1 94.56 134 GLU B CA 1
ATOM 2411 C C . GLU B 1 134 ? 5.145 -3.535 25.766 1 94.56 134 GLU B C 1
ATOM 2413 O O . GLU B 1 134 ? 6.367 -3.553 25.609 1 94.56 134 GLU B O 1
ATOM 2418 N N . ILE B 1 135 ? 4.305 -4.078 25.031 1 96.62 135 ILE B N 1
ATOM 2419 C CA . ILE B 1 135 ? 4.77 -4.785 23.844 1 96.62 135 ILE B CA 1
ATOM 2420 C C . ILE B 1 135 ? 5.43 -3.803 22.891 1 96.62 135 ILE B C 1
ATOM 2422 O O . ILE B 1 135 ? 6.488 -4.09 22.312 1 96.62 135 ILE B O 1
ATOM 2426 N N . ASP B 1 136 ? 4.855 -2.666 22.734 1 96.94 136 ASP B N 1
ATOM 2427 C CA . ASP B 1 136 ? 5.406 -1.639 21.859 1 96.94 136 ASP B CA 1
ATOM 2428 C C . ASP B 1 136 ? 6.82 -1.246 22.297 1 96.94 136 ASP B C 1
ATOM 2430 O O . ASP B 1 136 ? 7.707 -1.084 21.453 1 96.94 136 ASP B O 1
ATOM 2434 N N . ARG B 1 137 ? 6.938 -1.102 23.547 1 96.62 137 ARG B N 1
ATOM 2435 C CA . ARG B 1 137 ? 8.25 -0.757 24.078 1 96.62 137 ARG B CA 1
ATOM 2436 C C . ARG B 1 137 ? 9.273 -1.848 23.781 1 96.62 137 ARG B C 1
ATOM 2438 O O . ARG B 1 137 ? 10.414 -1.554 23.422 1 96.62 137 ARG B O 1
ATOM 2445 N N . GLY B 1 138 ? 8.82 -3.096 23.969 1 96.75 138 GLY B N 1
ATOM 2446 C CA . GLY B 1 138 ? 9.68 -4.219 23.641 1 96.75 138 GLY B CA 1
ATOM 2447 C C . GLY B 1 138 ? 10.086 -4.242 22.172 1 96.75 138 GLY B C 1
ATOM 2448 O O . GLY B 1 138 ? 11.242 -4.531 21.844 1 96.75 138 GLY B O 1
ATOM 2449 N N . ILE B 1 139 ? 9.188 -3.893 21.406 1 98.12 139 ILE B N 1
ATOM 2450 C CA . ILE B 1 139 ? 9.453 -3.848 19.969 1 98.12 139 ILE B CA 1
ATOM 2451 C C . ILE B 1 139 ? 10.477 -2.76 19.656 1 98.12 139 ILE B C 1
ATOM 2453 O O . ILE B 1 139 ? 11.43 -2.992 18.922 1 98.12 139 ILE B O 1
ATOM 2457 N N . ASP B 1 140 ? 10.312 -1.64 20.188 1 98.06 140 ASP B N 1
ATOM 2458 C CA . ASP B 1 140 ? 11.234 -0.533 19.953 1 98.06 140 ASP B CA 1
ATOM 2459 C C . ASP B 1 140 ? 12.656 -0.914 20.375 1 98.06 140 ASP B C 1
ATOM 2461 O O . ASP B 1 140 ? 13.617 -0.625 19.656 1 98.06 140 ASP B O 1
ATOM 2465 N N . LEU B 1 141 ? 12.688 -1.512 21.516 1 97.81 141 LEU B N 1
ATOM 2466 C CA . LEU B 1 141 ? 13.992 -1.925 22.016 1 97.81 141 LEU B CA 1
ATOM 2467 C C . LEU B 1 141 ? 14.641 -2.936 21.062 1 97.81 141 LEU B C 1
ATOM 2469 O O . LEU B 1 141 ? 15.828 -2.83 20.766 1 97.81 141 LEU B O 1
ATOM 2473 N N . PHE B 1 142 ? 13.883 -3.887 20.688 1 98.38 142 PHE B N 1
ATOM 2474 C CA . PHE B 1 142 ? 14.375 -4.926 19.781 1 98.38 142 PHE B CA 1
ATOM 2475 C C . PHE B 1 142 ? 14.852 -4.324 18.469 1 98.38 142 PHE B C 1
ATOM 2477 O O . PHE B 1 142 ? 15.945 -4.645 17.984 1 98.38 142 PHE B O 1
ATOM 2484 N N . LEU B 1 143 ? 14.078 -3.484 17.859 1 97.81 143 LEU B N 1
ATOM 2485 C CA . LEU B 1 143 ? 14.422 -2.873 16.578 1 97.81 143 LEU B CA 1
ATOM 2486 C C . LEU B 1 143 ? 15.719 -2.07 16.703 1 97.81 143 LEU B C 1
ATOM 2488 O O . LEU B 1 143 ? 16.562 -2.127 15.805 1 97.81 143 LEU B O 1
ATOM 2492 N N . THR B 1 144 ? 15.812 -1.377 17.766 1 97.56 144 THR B N 1
ATOM 2493 C CA . THR B 1 144 ? 17.031 -0.595 17.984 1 97.56 144 THR B CA 1
ATOM 2494 C C . THR B 1 144 ? 18.25 -1.503 18.062 1 97.56 144 THR B C 1
ATOM 2496 O O . THR B 1 144 ? 19.297 -1.191 17.484 1 97.56 144 THR B O 1
ATOM 2499 N N . GLU B 1 145 ? 18.109 -2.629 18.719 1 96.69 145 GLU B N 1
ATOM 2500 C CA . GLU B 1 145 ? 19.188 -3.605 18.828 1 96.69 145 GLU B CA 1
ATOM 2501 C C . GLU B 1 145 ? 19.578 -4.152 17.453 1 96.69 145 GLU B C 1
ATOM 2503 O O . GLU B 1 145 ? 20.766 -4.289 17.156 1 96.69 145 GLU B O 1
ATOM 2508 N N . MET B 1 146 ? 18.641 -4.508 16.719 1 96.69 146 MET B N 1
ATOM 2509 C CA . MET B 1 146 ? 18.906 -5.031 15.375 1 96.69 146 MET B CA 1
ATOM 2510 C C . MET B 1 146 ? 19.594 -3.979 14.508 1 96.69 146 MET B C 1
ATOM 2512 O O . MET B 1 146 ? 20.531 -4.297 13.766 1 96.69 146 MET B O 1
ATOM 2516 N N . GLU B 1 147 ? 19.125 -2.793 14.547 1 95.69 147 GLU B N 1
ATOM 2517 C CA . GLU B 1 147 ? 19.719 -1.704 13.773 1 95.69 147 GLU B CA 1
ATOM 2518 C C . GLU B 1 147 ? 21.188 -1.493 14.148 1 95.69 147 GLU B C 1
ATOM 2520 O O . GLU B 1 147 ? 22.016 -1.226 13.281 1 95.69 147 GLU B O 1
ATOM 2525 N N . GLN B 1 148 ? 21.453 -1.626 15.391 1 94.38 148 GLN B N 1
ATOM 2526 C CA . GLN B 1 148 ? 22.828 -1.489 15.852 1 94.38 148 GLN B CA 1
ATOM 2527 C C . GLN B 1 148 ? 23.703 -2.637 15.344 1 94.38 148 GLN B C 1
ATOM 2529 O O . GLN B 1 148 ? 24.859 -2.428 14.969 1 94.38 148 GLN B O 1
ATOM 2534 N N . LEU B 1 149 ? 23.172 -3.824 15.336 1 92.88 149 LEU B N 1
ATOM 2535 C CA . LEU B 1 149 ? 23.875 -4.996 14.844 1 92.88 149 LEU B C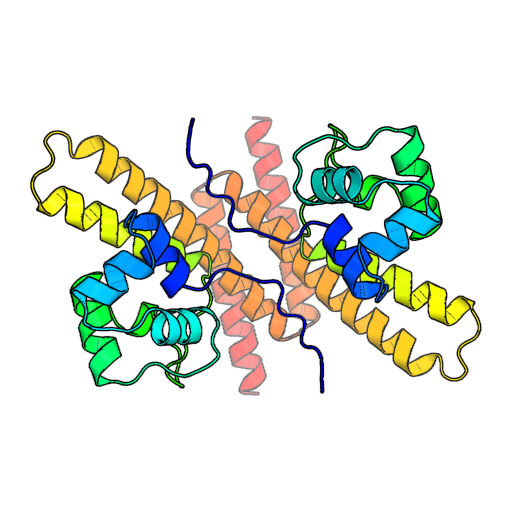A 1
ATOM 2536 C C . LEU B 1 149 ? 24.25 -4.836 13.375 1 92.88 149 LEU B C 1
ATOM 2538 O O . LEU B 1 149 ? 25.344 -5.191 12.961 1 92.88 149 LEU B O 1
ATOM 2542 N N . ILE B 1 150 ? 23.406 -4.312 12.617 1 92.62 150 ILE B N 1
ATOM 2543 C CA . ILE B 1 150 ? 23.625 -4.125 11.18 1 92.62 150 ILE B CA 1
ATOM 2544 C C . ILE B 1 150 ? 24.703 -3.076 10.953 1 92.62 150 ILE B C 1
ATOM 2546 O O . ILE B 1 150 ? 25.578 -3.25 10.094 1 92.62 150 ILE B O 1
ATOM 2550 N N . ARG B 1 151 ? 24.641 -2.023 11.703 1 88.31 151 ARG B N 1
ATOM 2551 C CA . ARG B 1 151 ? 25.641 -0.975 11.586 1 88.31 151 ARG B CA 1
ATOM 2552 C C . ARG B 1 151 ? 27.031 -1.504 11.938 1 88.31 151 ARG B C 1
ATOM 2554 O O . ARG B 1 151 ? 28.016 -1.137 11.305 1 88.31 151 ARG B O 1
ATOM 2561 N N . GLY B 1 152 ? 27.016 -2.271 12.906 1 84.38 152 GLY B N 1
ATOM 2562 C CA . GLY B 1 152 ? 28.281 -2.873 13.305 1 84.38 152 GLY B CA 1
ATOM 2563 C C . GLY B 1 152 ? 28.844 -3.822 12.266 1 84.38 152 GLY B C 1
ATOM 2564 O O . GLY B 1 152 ? 30.062 -3.881 12.07 1 84.38 152 GLY B O 1
ATOM 2565 N N . LYS B 1 153 ? 28.156 -4.535 11.609 1 81.25 153 LYS B N 1
ATOM 2566 C CA . LYS B 1 153 ? 28.594 -5.477 10.578 1 81.25 153 LYS B CA 1
ATOM 2567 C C . LYS B 1 153 ? 29.078 -4.742 9.328 1 81.25 153 LYS B C 1
ATOM 2569 O O . LYS B 1 153 ? 29.922 -5.25 8.594 1 81.25 153 LYS B O 1
ATOM 2574 N N . ARG B 1 154 ? 28.547 -3.621 9.086 1 77.12 154 ARG B N 1
ATOM 2575 C CA . ARG B 1 154 ? 28.938 -2.838 7.918 1 77.12 154 ARG B CA 1
ATOM 2576 C C . ARG B 1 154 ? 30.312 -2.186 8.125 1 77.12 154 ARG B C 1
ATOM 2578 O O . ARG B 1 154 ? 31.047 -1.965 7.168 1 77.12 154 ARG B O 1
ATOM 2585 N N . ASN B 1 155 ? 30.484 -1.869 9.328 1 74.69 155 ASN B N 1
ATOM 2586 C CA . ASN B 1 155 ? 31.766 -1.255 9.656 1 74.69 155 ASN B CA 1
ATOM 2587 C C . ASN B 1 155 ? 32.875 -2.299 9.789 1 74.69 155 ASN B C 1
ATOM 2589 O O . ASN B 1 155 ? 34.062 -1.965 9.742 1 74.69 155 ASN B O 1
ATOM 2593 N N . ASP B 1 156 ? 32.469 -3.492 9.891 1 62 156 ASP B N 1
ATOM 2594 C CA . ASP B 1 156 ? 33.5 -4.527 9.906 1 62 156 ASP B CA 1
ATOM 2595 C C . ASP B 1 156 ? 33.75 -5.07 8.5 1 62 156 ASP B C 1
ATOM 2597 O O . ASP B 1 156 ? 34.906 -5.355 8.133 1 62 156 ASP B O 1
#